Protein AF-A0A3E0WI40-F1 (afdb_monomer)

Solvent-accessible surface area (backbone atoms only — not comparable to full-atom values): 14375 Å² total; per-residue (Å²): 132,56,76,72,56,49,60,79,69,55,51,48,67,58,52,40,48,49,27,44,53,50,15,61,77,68,70,34,47,63,48,34,30,10,23,42,32,38,32,55,41,52,52,48,78,75,56,84,81,78,94,64,82,60,23,76,32,30,66,60,37,25,44,21,35,47,12,38,29,59,65,56,29,45,59,61,52,51,83,89,59,77,73,54,92,58,91,49,65,42,16,46,40,23,24,37,58,49,16,73,76,36,70,92,43,35,70,63,30,50,55,52,44,52,58,56,63,74,45,97,67,55,73,32,53,45,16,48,44,46,22,49,48,17,39,76,64,58,32,22,64,56,22,24,54,15,43,34,44,24,48,76,29,46,72,71,36,89,53,104,40,74,60,75,68,44,47,62,49,50,50,59,45,48,6,52,51,42,48,35,68,72,62,28,50,72,74,31,44,74,57,48,55,79,60,91,47,95,63,56,60,65,62,46,52,53,50,36,61,76,68,63,55,60,51,48,49,71,70,70,84,49,64,76,91,46,32,67,71,67,49,37,62,75,78,48,70,68,94,59,88,47,73,66,58,52,52,53,46,52,51,49,56,54,57,51,54,58,64,76,74,110

pLDDT: mean 83.93, std 16.34, range [36.62, 98.69]

Nearest PDB structures (foldseek):
  5i9d-assembly1_A  TM=2.619E-01  e=3.679E+00  unidentified
  5mu7-assembly1_A  TM=2.764E-01  e=9.032E+00  Thermochaetoides thermophila DSM 1495

Foldseek 3Di:
DAPVVCLVVDDLVVQLLVQVVVCVVVVHLLSNLLSLLLSLLSVLVNDDDPDDFLLQCLVSLLSCLLQLNVLSNCLSQPLPDDQGPDLDLSSLSSLLLSCLVPVVSLVVSLVSLVVSLVDDDDQLSNLSSQLSSCLSVLAQPSNQVSLQSNLVCVCVDPDDQVDDSSSLASSSSSSSLSSSVVRHDPVSNVVHDDHDDPSDDVVSVVVCVVVVSDGHHNSDQDDDSCNCSRVSSVVSPDDDDDPVNVVVVVVVVVVVVVVVVD

Organism: NCBI:txid351052

Radius of gyration: 18.35 Å; Cα contacts (8 Å, |Δi|>4): 334; chains: 1; bounding box: 47×45×47 Å

Structure (mmCIF, N/CA/C/O backbone):
data_AF-A0A3E0WI40-F1
#
_entry.id   AF-A0A3E0WI40-F1
#
loop_
_atom_site.group_PDB
_atom_site.id
_atom_site.type_symbol
_atom_site.label_atom_id
_atom_site.label_alt_id
_atom_site.label_comp_id
_atom_site.label_asym_id
_atom_site.label_entity_id
_atom_site.label_seq_id
_atom_site.pdbx_PDB_ins_code
_atom_site.Cartn_x
_atom_site.Cartn_y
_atom_site.Cartn_z
_atom_site.occupancy
_atom_site.B_iso_or_equiv
_atom_site.auth_seq_id
_atom_site.auth_comp_id
_atom_site.auth_asym_id
_atom_site.auth_atom_id
_atom_site.pdbx_PDB_model_num
ATOM 1 N N . MET A 1 1 ? 30.178 11.231 -17.839 1.00 49.59 1 MET A N 1
ATOM 2 C CA . MET A 1 1 ? 29.043 11.438 -16.919 1.00 49.59 1 MET A CA 1
ATOM 3 C C . MET A 1 1 ? 29.441 10.748 -15.632 1.00 49.59 1 MET A C 1
ATOM 5 O O . MET A 1 1 ? 29.696 9.557 -15.688 1.00 49.59 1 MET A O 1
ATOM 9 N N . GLN A 1 2 ? 29.662 11.479 -14.542 1.00 53.06 2 GLN A N 1
ATOM 10 C CA . GLN A 1 2 ? 30.012 10.849 -13.266 1.00 53.06 2 GLN A CA 1
ATOM 11 C C . GLN A 1 2 ? 28.763 10.164 -12.689 1.00 53.06 2 GLN A C 1
ATOM 13 O O . GLN A 1 2 ? 27.652 10.614 -12.961 1.00 53.06 2 GLN A O 1
ATOM 18 N N . ALA A 1 3 ? 28.908 9.116 -11.869 1.00 53.81 3 ALA A N 1
ATOM 19 C CA . ALA A 1 3 ? 27.766 8.409 -11.264 1.00 53.81 3 ALA A CA 1
ATOM 20 C C . ALA A 1 3 ? 26.789 9.354 -10.525 1.00 53.81 3 ALA A C 1
ATOM 22 O O . ALA A 1 3 ? 25.578 9.153 -10.553 1.00 53.81 3 ALA A O 1
ATOM 23 N N . ARG A 1 4 ? 27.294 10.454 -9.947 1.00 53.34 4 ARG A N 1
ATOM 24 C CA . ARG A 1 4 ? 26.470 11.516 -9.338 1.00 53.34 4 ARG A CA 1
ATOM 25 C C . ARG A 1 4 ? 25.572 12.260 -10.338 1.00 53.34 4 ARG A C 1
ATOM 27 O O . ARG A 1 4 ? 24.473 12.666 -9.978 1.00 53.34 4 ARG A O 1
ATOM 34 N N . ASP A 1 5 ? 26.015 12.417 -11.585 1.00 54.31 5 ASP A N 1
ATOM 35 C CA . ASP A 1 5 ? 25.278 13.133 -12.633 1.00 54.31 5 ASP A CA 1
ATOM 36 C C . ASP A 1 5 ? 24.090 12.288 -13.128 1.00 54.31 5 ASP A C 1
ATOM 38 O O . ASP A 1 5 ? 23.064 12.830 -13.532 1.00 54.31 5 ASP A O 1
ATOM 42 N N . PHE A 1 6 ? 24.186 10.954 -13.032 1.00 63.38 6 PHE A N 1
ATOM 43 C CA . PHE A 1 6 ? 23.080 10.045 -13.341 1.00 63.38 6 PHE A CA 1
ATOM 44 C C . PHE A 1 6 ? 21.875 10.298 -12.427 1.00 63.38 6 PHE A C 1
ATOM 46 O O . PHE A 1 6 ? 20.758 10.407 -12.922 1.00 63.38 6 PHE A O 1
ATOM 53 N N . PHE A 1 7 ? 22.080 10.489 -11.120 1.00 58.19 7 PHE A N 1
ATOM 54 C CA . PHE A 1 7 ? 20.985 10.754 -10.175 1.00 58.19 7 PHE A CA 1
ATOM 55 C C . PHE A 1 7 ? 20.283 12.091 -10.391 1.00 58.19 7 PHE A C 1
ATOM 57 O O . PHE A 1 7 ? 19.086 12.203 -10.136 1.00 58.19 7 PHE A O 1
ATOM 64 N N . VAL A 1 8 ? 21.001 13.095 -10.900 1.00 54.44 8 VAL A N 1
ATOM 65 C CA . VAL A 1 8 ? 20.411 14.395 -11.252 1.00 54.44 8 VAL A CA 1
ATOM 66 C C . VAL A 1 8 ? 19.406 14.250 -12.404 1.00 54.44 8 VAL A C 1
ATOM 68 O O . VAL A 1 8 ? 18.426 14.994 -12.474 1.00 54.44 8 VAL A O 1
ATOM 71 N N . HIS A 1 9 ? 19.608 13.268 -13.287 1.00 58.38 9 HIS A N 1
ATOM 72 C CA . HIS A 1 9 ? 18.763 13.034 -14.460 1.00 58.38 9 HIS A CA 1
ATOM 73 C C . HIS A 1 9 ? 17.803 11.843 -14.314 1.00 58.38 9 HIS A C 1
ATOM 75 O O . HIS A 1 9 ? 16.762 11.810 -14.975 1.00 58.38 9 HIS A O 1
ATOM 81 N N . PHE A 1 10 ? 18.101 10.888 -13.432 1.00 68.44 10 PHE A N 1
ATOM 82 C CA . PHE A 1 10 ? 17.256 9.733 -13.170 1.00 68.44 10 PHE A CA 1
ATOM 83 C C . PHE A 1 10 ? 16.074 10.122 -12.280 1.00 68.44 10 PHE A C 1
ATOM 85 O O . PHE A 1 10 ? 16.146 10.173 -11.053 1.00 68.44 10 PHE A O 1
ATOM 92 N N . GLN A 1 11 ? 14.930 10.376 -12.908 1.00 73.12 11 GLN A N 1
ATOM 93 C CA . GLN A 1 11 ? 13.691 10.617 -12.182 1.00 73.12 11 GLN A CA 1
ATOM 94 C C . GLN A 1 11 ? 13.012 9.283 -11.873 1.00 73.12 11 GLN A C 1
ATOM 96 O O . GLN A 1 11 ? 12.304 8.739 -12.721 1.00 73.12 11 GLN A O 1
ATOM 101 N N . ALA A 1 12 ? 13.148 8.788 -10.639 1.00 75.62 12 ALA A N 1
ATOM 102 C CA . ALA A 1 12 ? 12.510 7.541 -10.192 1.00 75.62 12 ALA A CA 1
ATOM 103 C C . ALA A 1 12 ? 10.996 7.502 -10.501 1.00 75.62 12 ALA A C 1
ATOM 105 O O . ALA A 1 12 ? 10.443 6.470 -10.873 1.00 75.62 12 ALA A O 1
ATOM 106 N N . ARG A 1 13 ? 10.313 8.655 -10.441 1.00 77.94 13 ARG A N 1
ATOM 107 C CA . ARG A 1 13 ? 8.900 8.767 -10.845 1.00 77.94 13 ARG A CA 1
ATOM 108 C C . ARG A 1 13 ? 8.682 8.500 -12.335 1.00 77.94 13 ARG A C 1
ATOM 110 O O . ARG A 1 13 ? 7.698 7.857 -12.681 1.00 77.94 13 ARG A O 1
ATOM 117 N N . GLY A 1 14 ? 9.575 8.978 -13.201 1.00 83.06 14 GLY A N 1
ATOM 118 C CA . GLY A 1 14 ? 9.542 8.696 -14.637 1.00 83.06 14 GLY A CA 1
ATOM 119 C C . GLY A 1 14 ? 9.715 7.206 -14.923 1.00 83.06 14 GLY A C 1
ATOM 120 O O . GLY A 1 14 ? 8.957 6.653 -15.714 1.00 83.06 14 GLY A O 1
ATOM 121 N N . PHE A 1 15 ? 10.623 6.543 -14.201 1.00 87.38 15 PHE A N 1
ATOM 122 C CA . PHE A 1 15 ? 10.805 5.092 -14.271 1.00 87.38 15 PHE A CA 1
ATOM 123 C C . PHE A 1 15 ? 9.528 4.328 -13.885 1.00 87.38 15 PHE A C 1
ATOM 125 O O . PHE A 1 15 ? 9.061 3.487 -14.648 1.00 87.38 15 PHE A O 1
ATOM 132 N N . LEU A 1 16 ? 8.911 4.673 -12.751 1.00 89.00 16 LEU A N 1
ATOM 133 C CA . LEU A 1 16 ? 7.671 4.038 -12.294 1.00 89.00 16 LEU A CA 1
ATOM 134 C C . LEU A 1 16 ? 6.526 4.204 -13.308 1.00 89.00 16 LEU A C 1
ATOM 136 O O . LEU A 1 16 ? 5.782 3.267 -13.584 1.00 89.00 16 LEU A O 1
ATOM 140 N N . CYS A 1 17 ? 6.405 5.397 -13.888 1.00 88.50 17 CYS A N 1
ATOM 141 C CA . CYS A 1 17 ? 5.419 5.690 -14.921 1.00 88.50 17 CYS A CA 1
ATOM 142 C C . CYS A 1 17 ? 5.658 4.883 -16.204 1.00 88.50 17 CYS A C 1
ATOM 144 O O . CYS A 1 17 ? 4.715 4.329 -16.768 1.00 88.50 17 CYS A O 1
ATOM 146 N N . PHE A 1 18 ? 6.913 4.812 -16.656 1.00 89.25 18 PHE A N 1
ATOM 147 C CA . PHE A 1 18 ? 7.312 4.007 -17.807 1.00 89.25 18 PHE A CA 1
ATOM 148 C C . PHE A 1 18 ? 6.989 2.530 -17.580 1.00 89.25 18 PHE A C 1
ATOM 150 O O . PHE A 1 18 ? 6.313 1.930 -18.411 1.00 89.25 18 PHE A O 1
ATOM 157 N N . GLY A 1 19 ? 7.409 1.965 -16.446 1.00 92.00 19 GLY A N 1
ATOM 158 C CA . GLY A 1 19 ? 7.183 0.557 -16.145 1.00 92.00 19 GLY A CA 1
ATOM 159 C C . GLY A 1 19 ? 5.700 0.206 -16.014 1.00 92.00 19 GLY A C 1
ATOM 160 O O . GLY A 1 19 ? 5.284 -0.838 -16.504 1.00 92.00 19 GLY A O 1
ATOM 161 N N . TYR A 1 20 ? 4.866 1.112 -15.484 1.00 91.19 20 TYR A N 1
ATOM 162 C CA . TYR A 1 20 ? 3.409 0.934 -15.488 1.00 91.19 20 TYR A CA 1
ATOM 163 C C . TYR A 1 20 ? 2.820 0.875 -16.901 1.00 91.19 20 TYR A C 1
ATOM 165 O O . TYR A 1 20 ? 2.094 -0.064 -17.221 1.00 91.19 20 TYR A O 1
ATOM 173 N N . ILE A 1 21 ? 3.146 1.839 -17.773 1.00 91.31 21 ILE A N 1
ATOM 174 C CA . ILE A 1 21 ? 2.690 1.801 -19.173 1.00 91.31 21 ILE A CA 1
ATOM 175 C C . ILE A 1 21 ? 3.187 0.528 -19.855 1.00 91.31 21 ILE A C 1
ATOM 177 O O . ILE A 1 21 ? 2.439 -0.117 -20.584 1.00 91.31 21 ILE A O 1
ATOM 181 N N . TYR A 1 22 ? 4.454 0.180 -19.639 1.00 94.19 22 TYR A N 1
ATOM 182 C CA . TYR A 1 22 ? 5.079 -0.969 -20.272 1.00 94.19 22 TYR A CA 1
ATOM 183 C C . TYR A 1 22 ? 4.399 -2.275 -19.852 1.00 94.19 22 TYR A C 1
ATOM 185 O O . TYR A 1 22 ? 4.074 -3.088 -20.716 1.00 94.19 22 TYR A O 1
ATOM 193 N N . ALA A 1 23 ? 4.086 -2.424 -18.563 1.00 95.88 23 ALA A N 1
ATOM 194 C CA . ALA A 1 23 ? 3.314 -3.543 -18.039 1.00 95.88 23 ALA A CA 1
ATOM 195 C C . ALA A 1 23 ? 1.931 -3.642 -18.698 1.00 95.88 23 ALA A C 1
ATOM 197 O O . ALA A 1 23 ? 1.538 -4.727 -19.114 1.00 95.88 23 ALA A O 1
ATOM 198 N N . LEU A 1 24 ? 1.229 -2.515 -18.876 1.00 93.75 24 LEU A N 1
ATOM 199 C CA . LEU A 1 24 ? -0.068 -2.487 -19.563 1.00 93.75 24 LEU A CA 1
ATOM 200 C C . LEU A 1 24 ? 0.045 -2.847 -21.052 1.00 93.75 24 LEU A C 1
ATOM 202 O O . LEU A 1 24 ? -0.758 -3.628 -21.551 1.00 93.75 24 LEU A O 1
ATOM 206 N N . ILE A 1 25 ? 1.046 -2.321 -21.768 1.00 95.69 25 ILE A N 1
ATOM 207 C CA . ILE A 1 25 ? 1.281 -2.633 -23.191 1.00 95.69 25 ILE A CA 1
ATOM 208 C C . ILE A 1 25 ? 1.592 -4.120 -23.381 1.00 95.69 25 ILE A C 1
ATOM 210 O O . ILE A 1 25 ? 1.143 -4.729 -24.350 1.00 95.69 25 ILE A O 1
ATOM 214 N N . LYS A 1 26 ? 2.388 -4.699 -22.479 1.00 97.62 26 LYS A N 1
ATOM 215 C CA . LYS A 1 26 ? 2.740 -6.124 -22.501 1.00 97.62 26 LYS A CA 1
ATOM 216 C C . LYS A 1 26 ? 1.665 -7.019 -21.895 1.00 97.62 26 LYS A C 1
ATOM 218 O O . LYS A 1 26 ? 1.744 -8.228 -22.078 1.00 97.62 26 LYS A O 1
ATOM 223 N N . ASN A 1 27 ? 0.679 -6.424 -21.228 1.00 96.94 27 ASN A N 1
ATOM 224 C CA . ASN A 1 27 ? -0.317 -7.106 -20.417 1.00 96.94 27 ASN A CA 1
ATOM 225 C C . ASN A 1 27 ? 0.317 -8.098 -19.424 1.00 96.94 27 ASN A C 1
ATOM 227 O O . ASN A 1 27 ? -0.114 -9.243 -19.310 1.00 96.94 27 ASN A O 1
ATOM 231 N N . ASP A 1 28 ? 1.377 -7.658 -18.744 1.00 98.06 28 ASP A N 1
ATOM 232 C CA . ASP A 1 28 ? 2.152 -8.485 -17.819 1.00 98.06 28 ASP A CA 1
ATOM 233 C C . ASP A 1 28 ? 2.229 -7.826 -16.429 1.00 98.06 28 ASP A C 1
ATOM 235 O O . ASP A 1 28 ? 3.015 -6.894 -16.212 1.00 98.06 28 ASP A O 1
ATOM 239 N N . PRO A 1 29 ? 1.422 -8.305 -15.465 1.00 97.62 29 PRO A N 1
ATOM 240 C CA . PRO A 1 29 ? 1.461 -7.877 -14.072 1.00 97.62 29 PRO A CA 1
ATOM 241 C C . PRO A 1 29 ? 2.824 -7.959 -13.386 1.00 97.62 29 PRO A C 1
ATOM 243 O O . PRO A 1 29 ? 3.113 -7.135 -12.512 1.00 97.62 29 PRO A O 1
ATOM 246 N N . LYS A 1 30 ? 3.670 -8.928 -13.765 1.00 97.75 30 LYS A N 1
ATOM 247 C CA . LYS A 1 30 ? 4.993 -9.093 -13.157 1.00 97.75 30 LYS A CA 1
ATOM 248 C C . LYS A 1 30 ? 5.855 -7.867 -13.429 1.00 97.75 30 LYS A C 1
ATOM 250 O O . LYS A 1 30 ? 6.514 -7.385 -12.514 1.00 97.75 30 LYS A O 1
ATOM 255 N N . ILE A 1 31 ? 5.783 -7.310 -14.640 1.00 97.94 31 ILE A N 1
ATOM 256 C CA . ILE A 1 31 ? 6.521 -6.096 -15.010 1.00 97.94 31 ILE A CA 1
ATOM 257 C C . ILE A 1 31 ? 6.162 -4.942 -14.074 1.00 97.94 31 ILE A C 1
ATOM 259 O O . ILE A 1 31 ? 7.051 -4.210 -13.639 1.00 97.94 31 ILE A O 1
ATOM 263 N N . LEU A 1 32 ? 4.882 -4.773 -13.723 1.00 96.75 32 LEU A N 1
ATOM 264 C CA . LEU A 1 32 ? 4.479 -3.731 -12.778 1.00 96.75 32 LEU A CA 1
ATOM 265 C C . LEU A 1 32 ? 5.030 -4.006 -11.376 1.00 96.75 32 LEU A C 1
ATOM 267 O O . LEU A 1 32 ? 5.541 -3.085 -10.741 1.00 96.75 32 LEU A O 1
ATOM 271 N N . LEU A 1 33 ? 4.978 -5.255 -10.907 1.00 97.62 33 LEU A N 1
ATOM 272 C CA . LEU A 1 33 ? 5.533 -5.616 -9.603 1.00 97.62 33 LEU A CA 1
ATOM 273 C C . LEU A 1 33 ? 7.046 -5.338 -9.538 1.00 97.62 33 LEU A C 1
ATOM 275 O O . LEU A 1 33 ? 7.507 -4.665 -8.616 1.00 97.62 33 LEU A O 1
ATOM 279 N N . ASP A 1 34 ? 7.797 -5.782 -10.546 1.00 97.25 34 ASP A N 1
ATOM 280 C CA . ASP A 1 34 ? 9.241 -5.552 -10.677 1.00 97.25 34 ASP A CA 1
ATOM 281 C C . ASP A 1 34 ? 9.567 -4.053 -10.811 1.00 97.25 34 ASP A C 1
ATOM 283 O O . ASP A 1 34 ? 10.553 -3.556 -10.260 1.00 97.25 34 ASP A O 1
ATOM 287 N N . THR A 1 35 ? 8.706 -3.289 -11.492 1.00 95.31 35 THR A N 1
ATOM 288 C CA . THR A 1 35 ? 8.823 -1.826 -11.580 1.00 95.31 35 THR A CA 1
ATOM 289 C C . THR A 1 35 ? 8.680 -1.182 -10.205 1.00 95.31 35 THR A C 1
ATOM 291 O O . THR A 1 35 ? 9.491 -0.331 -9.847 1.00 95.31 35 THR A O 1
ATOM 294 N N . ILE A 1 36 ? 7.654 -1.548 -9.431 1.00 94.88 36 ILE A N 1
ATOM 295 C CA . ILE A 1 36 ? 7.426 -0.974 -8.097 1.00 94.88 36 ILE A CA 1
ATOM 296 C C . ILE A 1 36 ? 8.590 -1.337 -7.171 1.00 94.88 36 ILE A C 1
ATOM 298 O O . ILE A 1 36 ? 9.109 -0.469 -6.471 1.00 94.88 36 ILE A O 1
ATOM 302 N N . TYR A 1 37 ? 9.044 -2.589 -7.224 1.00 93.69 37 TYR A N 1
ATOM 303 C CA . TYR A 1 37 ? 10.206 -3.057 -6.480 1.00 93.69 37 TYR A CA 1
ATOM 304 C C . TYR A 1 37 ? 11.458 -2.236 -6.816 1.00 93.69 37 TYR A C 1
ATOM 306 O O . TYR A 1 37 ? 12.066 -1.626 -5.941 1.00 93.69 37 TYR A O 1
ATOM 314 N N . SER A 1 38 ? 11.801 -2.124 -8.098 1.00 91.12 38 SER A N 1
ATOM 315 C CA . SER A 1 38 ? 12.957 -1.340 -8.547 1.00 91.12 38 SER A CA 1
ATOM 316 C C . SER A 1 38 ? 12.830 0.136 -8.155 1.00 91.12 38 SER A C 1
ATOM 318 O O . SER A 1 38 ? 13.787 0.749 -7.686 1.00 91.12 38 SER A O 1
ATOM 320 N N . TYR A 1 39 ? 11.625 0.705 -8.278 1.00 90.25 39 TYR A N 1
ATOM 321 C CA . TYR A 1 39 ? 11.338 2.072 -7.858 1.00 90.25 39 TYR A CA 1
ATOM 322 C C . TYR A 1 39 ? 11.634 2.295 -6.371 1.00 90.25 39 TYR A C 1
ATOM 324 O O . TYR A 1 39 ? 12.223 3.322 -6.040 1.00 90.25 39 TYR A O 1
ATOM 332 N N . ASN A 1 40 ? 11.273 1.360 -5.488 1.00 88.69 40 ASN A N 1
ATOM 333 C CA . ASN A 1 40 ? 11.540 1.483 -4.053 1.00 88.69 40 ASN A CA 1
ATOM 334 C C . ASN A 1 40 ? 13.044 1.620 -3.768 1.00 88.69 40 ASN A C 1
ATOM 336 O O . ASN A 1 40 ? 13.445 2.522 -3.032 1.00 88.69 40 ASN A O 1
ATOM 340 N N . ARG A 1 41 ? 13.880 0.818 -4.440 1.00 86.00 41 ARG A N 1
ATOM 341 C CA . ARG A 1 41 ? 15.348 0.886 -4.333 1.00 86.00 41 ARG A CA 1
ATOM 342 C C . ARG A 1 41 ? 15.870 2.236 -4.812 1.00 86.00 41 ARG A C 1
ATOM 344 O O . ARG A 1 41 ? 16.624 2.906 -4.117 1.00 86.00 41 ARG A O 1
ATOM 351 N N . TYR A 1 42 ? 15.420 2.702 -5.974 1.00 82.44 42 TYR A N 1
ATOM 352 C CA . TYR A 1 42 ? 15.913 3.973 -6.514 1.00 82.44 42 TYR A CA 1
ATOM 353 C C . TYR A 1 42 ? 15.434 5.185 -5.710 1.00 82.44 42 TYR A C 1
ATOM 355 O O . TYR A 1 42 ? 16.145 6.180 -5.588 1.00 82.44 42 TYR A O 1
ATOM 363 N N . ASN A 1 43 ? 14.222 5.115 -5.161 1.00 78.31 43 ASN A N 1
ATOM 364 C CA . ASN A 1 43 ? 13.660 6.176 -4.339 1.00 78.31 43 ASN A CA 1
ATOM 365 C C . ASN A 1 43 ? 14.386 6.301 -2.991 1.00 78.31 43 ASN A C 1
ATOM 367 O O . ASN A 1 43 ? 14.435 7.397 -2.442 1.00 78.31 43 ASN A O 1
ATOM 371 N N . GLN A 1 44 ? 14.974 5.218 -2.479 1.00 72.81 44 GLN A N 1
ATOM 372 C CA . GLN A 1 44 ? 15.827 5.245 -1.291 1.00 72.81 44 GLN A CA 1
ATOM 373 C C . GLN A 1 44 ? 17.145 5.985 -1.557 1.00 72.81 44 GLN A C 1
ATOM 375 O O . GLN A 1 44 ? 17.493 6.871 -0.785 1.00 72.81 44 GLN A O 1
ATOM 380 N N . VAL A 1 45 ? 17.841 5.704 -2.665 1.00 63.50 45 VAL A N 1
ATOM 381 C CA . VAL A 1 45 ? 19.155 6.324 -2.952 1.00 63.50 45 VAL A CA 1
ATOM 382 C C . VAL A 1 45 ? 19.087 7.859 -3.026 1.00 63.50 45 VAL A C 1
ATOM 384 O O . VAL A 1 45 ? 20.047 8.550 -2.690 1.00 63.50 45 VAL A O 1
ATOM 387 N N . VAL A 1 46 ? 17.935 8.408 -3.423 1.00 59.81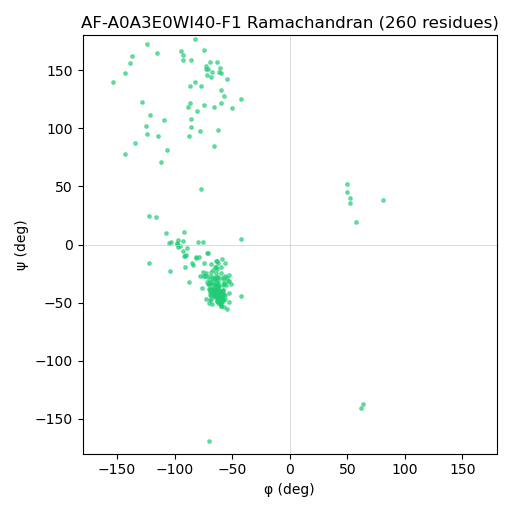 46 VAL A N 1
ATOM 388 C CA . VAL A 1 46 ? 17.710 9.859 -3.544 1.00 59.81 46 VAL A CA 1
ATOM 389 C C . VAL A 1 46 ? 17.311 10.516 -2.208 1.00 59.81 46 VAL A C 1
ATOM 391 O O . VAL A 1 46 ? 17.416 11.735 -2.080 1.00 59.81 46 VAL A O 1
ATOM 394 N N . TYR A 1 47 ? 16.871 9.751 -1.203 1.00 59.00 47 TYR A N 1
ATOM 395 C CA . TYR A 1 47 ? 16.363 10.286 0.065 1.00 59.00 47 TYR A CA 1
ATOM 396 C C . TYR A 1 47 ? 17.329 10.031 1.230 1.00 59.00 47 TYR A C 1
ATOM 398 O O . TYR A 1 47 ? 17.424 8.926 1.753 1.00 59.00 47 TYR A O 1
ATOM 406 N N . TRP A 1 48 ? 17.991 11.102 1.671 1.00 48.59 48 TRP A N 1
ATOM 407 C CA . TRP A 1 48 ? 18.785 11.181 2.902 1.00 48.59 48 TRP A CA 1
ATOM 408 C C . TRP A 1 48 ? 18.073 12.119 3.888 1.00 48.59 48 TRP A C 1
ATOM 410 O O . TRP A 1 48 ? 18.506 13.254 4.082 1.00 48.59 48 TRP A O 1
ATOM 420 N N . ASP A 1 49 ? 16.939 11.704 4.460 1.00 46.09 49 ASP A N 1
ATOM 421 C CA . ASP A 1 49 ? 16.240 12.544 5.443 1.00 46.09 49 ASP A CA 1
ATOM 422 C C . ASP A 1 49 ? 16.782 12.306 6.859 1.00 46.09 49 ASP A C 1
ATOM 424 O O . ASP A 1 49 ? 16.779 11.200 7.399 1.00 46.09 49 ASP A O 1
ATOM 428 N N . THR A 1 50 ? 17.269 13.392 7.456 1.00 36.62 50 THR A N 1
ATOM 429 C CA . THR A 1 50 ? 17.878 13.463 8.781 1.00 36.62 50 THR A CA 1
ATOM 430 C C . THR A 1 50 ? 16.802 13.648 9.856 1.00 36.62 50 THR A C 1
ATOM 432 O O . THR A 1 50 ? 16.240 14.733 9.973 1.00 36.62 50 THR A O 1
ATOM 435 N N . GLY A 1 51 ? 16.518 12.620 10.662 1.00 46.38 51 GLY A N 1
ATOM 436 C CA . GLY A 1 51 ? 15.944 12.756 12.015 1.00 46.38 51 GLY A CA 1
ATOM 437 C C . GLY A 1 51 ? 14.596 13.485 12.188 1.00 46.38 51 GLY A C 1
ATOM 438 O O . GLY A 1 51 ? 14.315 13.929 13.299 1.00 46.38 51 GLY A O 1
ATOM 439 N N . TYR A 1 52 ? 13.778 13.644 11.141 1.00 51.59 52 TYR A N 1
ATOM 440 C CA . TYR A 1 52 ? 12.502 14.379 11.199 1.00 51.59 52 TYR A CA 1
ATOM 441 C C . TYR A 1 52 ? 11.286 13.464 11.458 1.00 51.59 52 TYR A C 1
ATOM 443 O O . TYR A 1 52 ? 11.382 12.241 11.345 1.00 51.59 52 TYR A O 1
ATOM 451 N N . ASP A 1 53 ? 10.133 14.060 11.799 1.00 60.88 53 ASP A N 1
ATOM 452 C CA . ASP A 1 53 ? 8.834 13.375 11.931 1.00 60.88 53 ASP A CA 1
ATOM 453 C C . ASP A 1 53 ? 8.550 12.526 10.680 1.00 60.88 53 ASP A C 1
ATOM 455 O O . ASP A 1 53 ? 8.427 13.038 9.562 1.00 60.88 53 ASP A O 1
ATOM 459 N N . HIS A 1 54 ? 8.445 11.210 10.879 1.00 68.62 54 HIS A N 1
ATOM 460 C CA . HIS A 1 54 ? 8.224 10.240 9.810 1.00 68.62 54 HIS A CA 1
ATOM 461 C C . HIS A 1 54 ? 6.774 10.240 9.293 1.00 68.62 54 HIS A C 1
ATOM 463 O O . HIS A 1 54 ? 6.452 9.511 8.352 1.00 68.62 54 HIS A O 1
ATOM 469 N N . GLY A 1 55 ? 5.908 11.113 9.819 1.00 68.56 55 GLY A N 1
ATOM 470 C CA . GLY A 1 55 ? 4.527 11.305 9.374 1.00 68.56 55 GLY A CA 1
ATOM 471 C C . GLY A 1 55 ? 4.373 11.642 7.884 1.00 68.56 55 GLY A C 1
ATOM 472 O O . GLY A 1 55 ? 3.287 11.515 7.317 1.00 68.56 55 GLY A O 1
ATOM 473 N N . GLY A 1 56 ? 5.447 12.040 7.196 1.00 77.06 56 GLY A N 1
ATOM 474 C CA . GLY A 1 56 ? 5.468 12.231 5.742 1.00 77.06 56 GLY A CA 1
ATOM 475 C C . GLY A 1 56 ? 5.594 10.943 4.910 1.00 77.06 56 GLY A C 1
ATOM 476 O O . GLY A 1 56 ? 5.433 10.997 3.684 1.00 77.06 56 GLY A O 1
ATOM 477 N N . PHE A 1 57 ? 5.885 9.791 5.525 1.00 83.50 57 PHE A N 1
ATOM 478 C CA . PHE A 1 57 ? 6.262 8.569 4.806 1.00 83.50 57 PHE A CA 1
ATOM 479 C C . PHE A 1 57 ? 5.103 7.648 4.420 1.00 83.50 57 PHE A C 1
ATOM 481 O O . PHE A 1 57 ? 5.333 6.771 3.587 1.00 83.50 57 PHE A O 1
ATOM 488 N N . ALA A 1 58 ? 3.866 7.877 4.888 1.00 88.19 58 ALA A N 1
ATOM 489 C CA . ALA A 1 58 ? 2.688 7.071 4.520 1.00 88.19 58 ALA A CA 1
ATOM 490 C C . ALA A 1 58 ? 2.621 6.718 3.026 1.00 88.19 58 ALA A C 1
ATOM 492 O O . ALA A 1 58 ? 2.390 5.572 2.653 1.00 88.19 58 ALA A O 1
ATOM 493 N N . TRP A 1 59 ? 2.881 7.690 2.149 1.00 88.19 59 TRP A N 1
ATOM 494 C CA . TRP A 1 59 ? 2.855 7.481 0.701 1.00 88.19 59 TRP A CA 1
ATOM 495 C C . TRP A 1 59 ? 3.948 6.542 0.211 1.00 88.19 59 TRP A C 1
ATOM 497 O O . TRP A 1 59 ? 3.676 5.682 -0.620 1.00 88.19 59 TRP A O 1
ATOM 507 N N . LYS A 1 60 ? 5.172 6.689 0.727 1.00 88.56 60 LYS A N 1
ATOM 508 C CA . LYS A 1 60 ? 6.285 5.799 0.383 1.00 88.56 60 LYS A CA 1
ATOM 509 C C . LYS A 1 60 ? 5.989 4.386 0.876 1.00 88.56 60 LYS A C 1
ATOM 511 O O . LYS A 1 60 ? 6.117 3.438 0.113 1.00 88.56 60 LYS A O 1
ATOM 516 N N . VAL A 1 61 ? 5.493 4.271 2.102 1.00 92.19 61 VAL A N 1
ATOM 517 C CA . VAL A 1 61 ? 5.133 2.996 2.720 1.00 92.19 61 VAL A CA 1
ATOM 518 C C . VAL A 1 61 ? 4.014 2.289 1.954 1.00 92.19 61 VAL A C 1
ATOM 520 O O . VAL A 1 61 ? 4.140 1.102 1.679 1.00 92.19 61 VAL A O 1
ATOM 523 N N . LEU A 1 62 ? 2.962 2.994 1.519 1.00 94.12 62 LEU A N 1
ATOM 524 C CA . LEU A 1 62 ? 1.908 2.399 0.686 1.00 94.12 62 LEU A CA 1
ATOM 525 C C . LEU A 1 62 ? 2.433 1.894 -0.666 1.00 94.12 62 LEU A C 1
ATOM 527 O O . LEU A 1 62 ? 1.949 0.880 -1.159 1.00 94.12 62 LEU A O 1
ATOM 531 N N . ILE A 1 63 ? 3.433 2.549 -1.262 1.00 93.12 63 ILE A N 1
ATOM 532 C CA . ILE A 1 63 ? 4.093 2.027 -2.473 1.00 93.12 63 ILE A CA 1
ATOM 533 C C . ILE A 1 63 ? 4.920 0.780 -2.136 1.00 93.12 63 ILE A C 1
ATOM 535 O O . ILE A 1 63 ? 4.884 -0.192 -2.885 1.00 93.12 63 ILE A O 1
ATOM 539 N N . GLY A 1 64 ? 5.590 0.774 -0.980 1.00 94.19 64 GLY A N 1
ATOM 540 C CA . GLY A 1 64 ? 6.235 -0.412 -0.413 1.00 94.19 64 GLY A CA 1
ATOM 541 C C . GLY A 1 64 ? 5.276 -1.596 -0.320 1.00 94.19 64 GLY A C 1
ATOM 542 O O . GLY A 1 64 ? 5.569 -2.669 -0.840 1.00 94.19 64 GLY A O 1
ATOM 543 N N . TYR A 1 65 ? 4.084 -1.377 0.243 1.00 97.00 65 TYR A N 1
ATOM 544 C CA . TYR A 1 65 ? 3.031 -2.392 0.304 1.00 97.00 65 TYR A CA 1
ATOM 545 C C . TYR A 1 65 ? 2.560 -2.829 -1.085 1.00 97.00 65 TYR A C 1
ATOM 547 O O . TYR A 1 65 ? 2.400 -4.022 -1.307 1.00 97.00 65 TYR A O 1
ATOM 555 N N . ALA A 1 66 ? 2.402 -1.908 -2.042 1.00 96.06 66 ALA A N 1
ATOM 556 C CA . ALA A 1 66 ? 2.035 -2.259 -3.418 1.00 96.06 66 ALA A CA 1
ATOM 557 C C . ALA A 1 66 ? 3.097 -3.133 -4.119 1.00 96.06 66 ALA A C 1
ATOM 559 O O . ALA A 1 66 ? 2.762 -3.897 -5.020 1.00 96.06 66 ALA A O 1
ATOM 560 N N . GLY A 1 67 ? 4.365 -3.008 -3.714 1.00 95.75 67 GLY A N 1
ATOM 561 C CA . GLY A 1 67 ? 5.486 -3.833 -4.173 1.00 95.75 67 GLY A CA 1
ATOM 562 C C . GLY A 1 67 ? 5.773 -5.058 -3.303 1.00 95.75 67 GLY A C 1
ATOM 563 O O . GLY A 1 67 ? 6.754 -5.753 -3.559 1.00 95.75 67 GLY A O 1
ATOM 564 N N . ASN A 1 68 ? 4.957 -5.303 -2.272 1.00 96.38 68 ASN A N 1
ATOM 565 C CA . ASN A 1 68 ? 5.138 -6.341 -1.254 1.00 96.38 68 ASN A CA 1
ATOM 566 C C . ASN A 1 68 ? 6.512 -6.336 -0.566 1.00 96.38 68 ASN A C 1
ATOM 568 O O . ASN A 1 68 ? 7.083 -7.381 -0.250 1.00 96.38 68 ASN A O 1
ATOM 572 N N . ASP A 1 69 ? 7.057 -5.149 -0.359 1.00 93.56 69 ASP A N 1
ATOM 573 C CA . ASP A 1 69 ? 8.467 -4.950 -0.077 1.00 93.56 69 ASP A CA 1
ATOM 574 C C . ASP A 1 69 ? 8.711 -4.585 1.388 1.00 93.56 69 ASP A C 1
ATOM 576 O O . ASP A 1 69 ? 8.835 -3.416 1.759 1.00 93.56 69 ASP A O 1
ATOM 580 N N . ASP A 1 70 ? 8.740 -5.613 2.233 1.00 90.12 70 ASP A N 1
ATOM 581 C CA . ASP A 1 70 ? 8.834 -5.452 3.688 1.00 90.12 70 ASP A CA 1
ATOM 582 C C . ASP A 1 70 ? 10.123 -4.760 4.116 1.00 90.12 70 ASP A C 1
ATOM 584 O O . ASP A 1 70 ? 10.075 -3.905 4.994 1.00 90.12 70 ASP A O 1
ATOM 588 N N . THR A 1 71 ? 11.242 -5.051 3.448 1.00 88.12 71 THR A N 1
ATOM 589 C CA . THR A 1 71 ? 12.532 -4.408 3.722 1.00 88.12 71 THR A CA 1
ATOM 590 C C . THR A 1 71 ? 12.432 -2.893 3.567 1.00 88.12 71 THR A C 1
ATOM 592 O O . THR A 1 71 ? 12.834 -2.143 4.453 1.00 88.12 71 THR A O 1
ATOM 595 N N . TYR A 1 72 ? 11.821 -2.419 2.481 1.00 88.44 72 TYR A N 1
ATOM 596 C CA . TYR A 1 72 ? 11.624 -0.988 2.263 1.00 88.4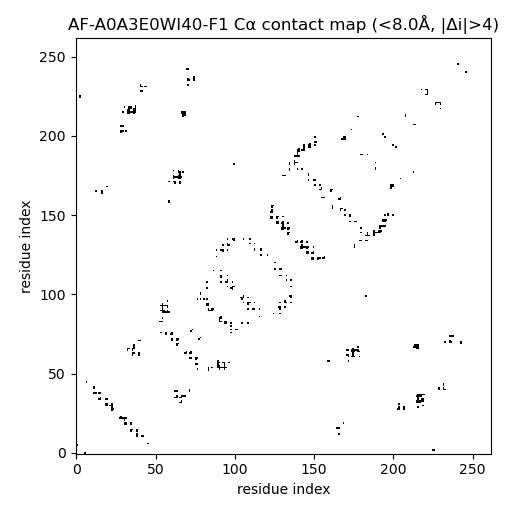4 72 TYR A CA 1
ATOM 597 C C . TYR A 1 72 ? 10.575 -0.377 3.201 1.00 88.44 72 TYR A C 1
ATOM 599 O O . TYR A 1 72 ? 10.716 0.771 3.617 1.00 88.44 72 TYR A O 1
ATOM 607 N N . ILE A 1 73 ? 9.524 -1.121 3.564 1.00 90.94 73 ILE A N 1
ATOM 608 C CA . ILE A 1 73 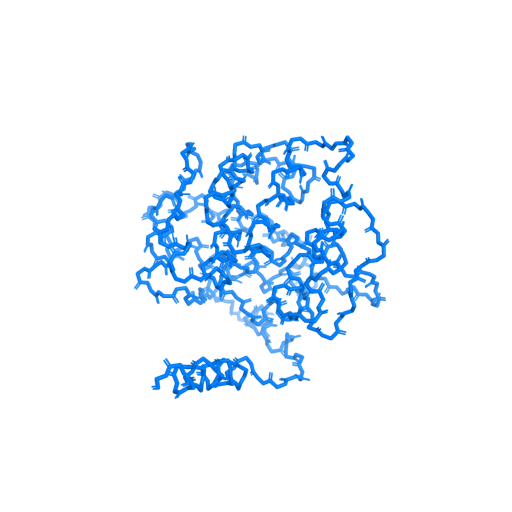? 8.523 -0.674 4.549 1.00 90.94 73 ILE A CA 1
ATOM 609 C C . ILE A 1 73 ? 9.153 -0.507 5.938 1.00 90.94 73 ILE A C 1
ATOM 611 O O . ILE A 1 73 ? 8.831 0.452 6.646 1.00 90.94 73 ILE A O 1
ATOM 615 N N . ASP A 1 74 ? 10.018 -1.436 6.342 1.00 87.00 74 ASP A N 1
ATOM 616 C CA . ASP A 1 74 ? 10.755 -1.379 7.603 1.00 87.00 74 ASP A CA 1
ATOM 617 C C . ASP A 1 74 ? 11.786 -0.238 7.576 1.00 87.00 74 ASP A C 1
ATOM 619 O O . ASP A 1 74 ? 11.879 0.502 8.554 1.00 87.00 74 ASP A O 1
ATOM 623 N N . PHE A 1 75 ? 12.462 -0.017 6.442 1.00 84.25 75 PHE A N 1
ATOM 624 C CA . PHE A 1 75 ? 13.369 1.117 6.238 1.00 84.25 75 PHE A CA 1
ATOM 625 C C . PHE A 1 75 ? 12.650 2.476 6.314 1.00 84.25 75 PHE A C 1
ATOM 627 O O . PHE A 1 75 ? 13.100 3.380 7.012 1.00 84.25 75 PHE A O 1
ATOM 634 N N . MET A 1 76 ? 11.522 2.633 5.613 1.00 85.25 76 MET A N 1
ATOM 635 C CA . MET A 1 76 ? 10.790 3.907 5.529 1.00 85.25 76 MET A CA 1
ATOM 636 C C . MET A 1 76 ? 9.993 4.240 6.792 1.00 85.25 76 MET A C 1
ATOM 638 O O . MET A 1 76 ? 9.701 5.409 7.045 1.00 85.25 76 MET A O 1
ATOM 642 N N . LEU A 1 77 ? 9.577 3.226 7.550 1.00 86.94 77 LEU A N 1
ATOM 643 C CA . LEU A 1 77 ? 8.783 3.399 8.761 1.00 86.94 77 LEU A CA 1
ATOM 644 C C . LEU A 1 77 ? 9.212 2.371 9.819 1.00 86.94 77 LEU A C 1
ATOM 646 O O . LEU A 1 77 ? 8.525 1.363 10.002 1.00 86.94 77 LEU A O 1
ATOM 650 N N . PRO A 1 78 ? 10.339 2.581 10.516 1.00 84.88 78 PRO A N 1
ATOM 651 C CA . PRO A 1 78 ? 10.760 1.700 11.599 1.00 84.88 78 PRO A CA 1
ATOM 652 C C . PRO A 1 78 ? 9.673 1.529 12.667 1.00 84.88 78 PRO A C 1
ATOM 654 O O . PRO A 1 78 ? 8.964 2.472 13.015 1.00 84.88 78 PRO A O 1
ATOM 657 N N . ARG A 1 79 ? 9.540 0.315 13.212 1.00 84.31 79 ARG A N 1
ATOM 658 C CA . ARG A 1 79 ? 8.497 -0.007 14.206 1.00 84.31 79 ARG A CA 1
ATOM 659 C C . ARG A 1 79 ? 8.714 0.684 15.549 1.00 84.31 79 ARG A C 1
ATOM 661 O O . ARG A 1 79 ? 7.756 0.900 16.272 1.00 84.31 79 ARG A O 1
ATOM 668 N N . SER A 1 80 ? 9.951 1.060 15.860 1.00 82.81 80 SER A N 1
ATOM 669 C CA . SER A 1 80 ? 10.313 1.773 17.089 1.00 82.81 80 SER A CA 1
ATOM 670 C C . SER A 1 80 ? 9.833 3.226 17.130 1.00 82.81 80 SER A C 1
ATOM 672 O O . SER A 1 80 ? 9.992 3.889 18.155 1.00 82.81 80 SER A O 1
ATOM 674 N N . LEU A 1 81 ? 9.280 3.745 16.030 1.00 84.31 81 LEU A N 1
ATOM 675 C CA . LEU A 1 81 ? 8.786 5.111 15.980 1.00 84.31 81 LEU A CA 1
ATOM 676 C C . LEU A 1 81 ? 7.544 5.294 16.868 1.00 84.31 81 LEU A C 1
ATOM 678 O O . LEU A 1 81 ? 6.703 4.397 16.954 1.00 84.31 81 LEU A O 1
ATOM 682 N N . PRO A 1 82 ? 7.389 6.464 17.510 1.00 86.88 82 PRO A N 1
ATOM 683 C CA . PRO A 1 82 ? 6.119 6.856 18.101 1.00 86.88 82 PRO A CA 1
ATOM 684 C C . PRO A 1 82 ? 5.118 7.270 17.009 1.00 86.88 82 PRO A C 1
ATOM 686 O O . PRO A 1 82 ? 5.490 7.512 15.860 1.00 86.88 82 PRO A O 1
ATOM 689 N N . LEU A 1 83 ? 3.844 7.409 17.390 1.00 88.12 83 LEU A N 1
ATOM 690 C CA . LEU A 1 83 ? 2.857 8.110 16.560 1.00 88.12 83 LEU A CA 1
ATOM 691 C C . LEU A 1 83 ? 3.292 9.567 16.324 1.00 88.12 83 LEU A C 1
ATOM 693 O O . LEU A 1 83 ? 3.897 10.185 17.203 1.00 88.12 83 LEU A O 1
ATOM 697 N N . SER A 1 84 ? 2.954 10.111 15.160 1.00 86.31 84 SER A N 1
ATOM 698 C CA . SER A 1 84 ? 3.228 11.492 14.769 1.00 86.31 84 SER A CA 1
ATOM 699 C C . SER A 1 84 ? 2.417 12.501 15.594 1.00 86.31 84 SER A C 1
ATOM 701 O O . SER A 1 84 ? 1.262 12.273 15.951 1.00 86.31 84 SER A O 1
ATOM 703 N N . ASP A 1 85 ? 2.982 13.691 15.816 1.00 78.44 85 ASP A N 1
ATOM 704 C CA . ASP A 1 85 ? 2.292 14.790 16.519 1.00 78.44 85 ASP A CA 1
ATOM 705 C C . ASP A 1 85 ? 1.394 15.639 15.595 1.00 78.44 85 ASP A C 1
ATOM 707 O O . ASP A 1 85 ? 0.550 16.425 16.044 1.00 78.44 85 ASP A O 1
ATOM 711 N N . GLY A 1 86 ? 1.576 15.527 14.276 1.00 78.81 86 GLY A N 1
ATOM 712 C CA . GLY A 1 86 ? 0.854 16.354 13.307 1.00 78.81 86 GLY A CA 1
ATOM 713 C C . GLY A 1 86 ? -0.522 15.812 12.901 1.00 78.81 86 GLY A C 1
ATOM 714 O O . GLY A 1 86 ? -0.832 14.634 13.008 1.00 78.81 86 GLY A O 1
ATOM 715 N N . ARG A 1 87 ? -1.377 16.711 12.392 1.00 84.06 87 ARG A N 1
ATOM 716 C CA . ARG A 1 87 ? -2.805 16.434 12.103 1.00 84.06 87 ARG A CA 1
ATOM 717 C C . ARG A 1 87 ? -3.183 16.537 10.624 1.00 84.06 87 ARG A C 1
ATOM 719 O O . ARG 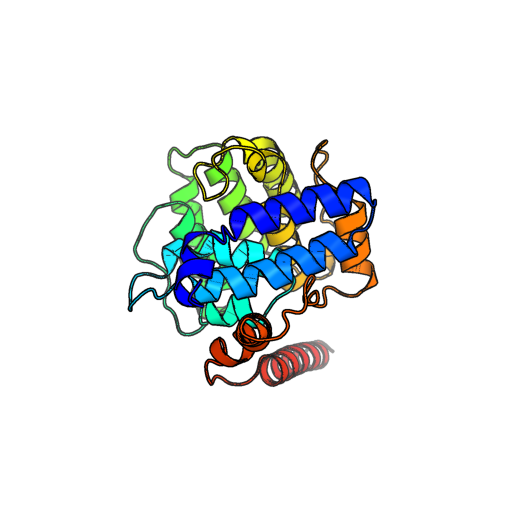A 1 87 ? -4.337 16.827 10.276 1.00 84.06 87 ARG A O 1
ATOM 726 N N . VAL A 1 88 ? -2.195 16.363 9.752 1.00 89.31 88 VAL A N 1
ATOM 727 C CA . VAL A 1 88 ? -2.369 16.301 8.296 1.00 89.31 88 VAL A CA 1
ATOM 728 C C . VAL A 1 88 ? -2.552 14.854 7.845 1.00 89.31 88 VAL A C 1
ATOM 730 O O . VAL A 1 88 ? -2.164 13.926 8.546 1.00 89.31 88 VAL A O 1
ATOM 733 N N . VAL A 1 89 ? -3.141 14.655 6.664 1.00 91.06 89 VAL A N 1
ATOM 734 C CA . VAL A 1 89 ? -3.541 13.325 6.167 1.00 91.06 89 VAL A CA 1
ATOM 735 C C . VAL A 1 89 ? -2.409 12.294 6.189 1.00 91.06 89 VAL A C 1
ATOM 737 O O . VAL A 1 89 ? -2.645 11.156 6.578 1.00 91.06 89 VAL A O 1
ATOM 740 N N . CYS A 1 90 ? -1.185 12.673 5.810 1.00 90.06 90 CYS A N 1
ATOM 741 C CA . CYS A 1 90 ? -0.067 11.736 5.770 1.00 90.06 90 CYS A CA 1
ATOM 742 C C . CYS A 1 90 ? 0.363 11.291 7.170 1.00 90.06 90 CYS A C 1
ATOM 744 O O . CYS A 1 90 ? 0.715 10.128 7.323 1.00 90.06 90 CYS A O 1
ATOM 746 N N . HIS A 1 91 ? 0.255 12.152 8.187 1.00 91.56 91 HIS A N 1
ATOM 747 C CA . HIS A 1 91 ? 0.604 11.792 9.565 1.00 91.56 91 HIS A CA 1
ATOM 748 C C . HIS A 1 91 ? -0.413 10.787 10.097 1.00 91.56 91 HIS A C 1
ATOM 750 O O . HIS A 1 91 ? -0.040 9.708 10.524 1.00 91.56 91 HIS A O 1
ATOM 756 N N . ILE A 1 92 ? -1.706 11.065 9.909 1.00 94.94 92 ILE A N 1
ATOM 757 C CA . ILE A 1 92 ? -2.776 10.149 10.326 1.00 94.94 92 ILE A CA 1
ATOM 758 C C . ILE A 1 92 ? -2.699 8.807 9.589 1.00 94.94 92 ILE A C 1
ATOM 760 O O . ILE A 1 92 ? -2.895 7.754 10.189 1.00 94.94 92 ILE A O 1
ATOM 764 N N . ALA A 1 93 ? -2.394 8.819 8.290 1.00 95.12 93 ALA A N 1
ATOM 765 C CA . ALA A 1 93 ? -2.181 7.589 7.534 1.00 95.12 93 ALA A CA 1
ATOM 766 C C . ALA A 1 93 ? -0.940 6.822 8.026 1.00 95.12 93 ALA A C 1
ATOM 768 O O . ALA A 1 93 ? -0.986 5.597 8.120 1.00 95.12 93 ALA A O 1
ATOM 769 N N . THR A 1 94 ? 0.141 7.530 8.369 1.00 93.94 94 THR A N 1
ATOM 770 C CA . THR A 1 94 ? 1.359 6.940 8.944 1.00 93.94 94 THR A CA 1
ATOM 771 C C . THR A 1 94 ? 1.051 6.292 10.289 1.00 93.94 94 THR A C 1
ATOM 773 O O . THR A 1 94 ? 1.368 5.120 10.465 1.00 93.94 94 THR A O 1
ATOM 776 N N . ASP A 1 95 ? 0.351 6.998 11.177 1.00 94.94 95 ASP A N 1
ATOM 777 C CA . ASP A 1 95 ? -0.088 6.499 12.482 1.00 94.94 95 ASP A CA 1
ATOM 778 C C . ASP A 1 95 ? -0.928 5.235 12.351 1.00 94.94 95 ASP A C 1
ATOM 780 O O . ASP A 1 95 ? -0.712 4.269 13.080 1.00 94.94 95 ASP A O 1
ATOM 784 N N . CYS A 1 96 ? -1.857 5.209 11.388 1.00 96.69 96 CYS A N 1
ATOM 785 C CA . CYS A 1 96 ? -2.666 4.022 11.151 1.00 96.69 96 CYS A CA 1
ATOM 786 C C . CYS A 1 96 ? -1.800 2.824 10.746 1.00 96.69 96 CYS A C 1
ATOM 788 O O . CYS A 1 96 ? -1.959 1.735 11.289 1.00 96.69 96 CYS A O 1
ATOM 790 N N . ILE A 1 97 ? -0.865 3.017 9.810 1.00 96.12 97 ILE A N 1
ATOM 791 C CA . ILE A 1 97 ? 0.025 1.947 9.338 1.00 96.12 97 ILE A CA 1
ATOM 792 C C . ILE A 1 97 ? 0.980 1.487 10.447 1.00 96.12 97 ILE A C 1
ATOM 794 O O . ILE A 1 97 ? 1.242 0.292 10.578 1.00 96.12 97 ILE A O 1
ATOM 798 N N . LEU A 1 98 ? 1.493 2.418 11.250 1.00 93.56 98 LEU A N 1
ATOM 799 C CA . LEU A 1 98 ? 2.379 2.120 12.366 1.00 93.56 98 LEU A CA 1
ATOM 800 C C . LEU A 1 98 ? 1.645 1.317 13.444 1.00 93.56 98 LEU A C 1
ATOM 802 O O . LEU A 1 98 ? 2.157 0.304 13.902 1.00 93.56 98 LEU A O 1
ATOM 806 N N . ALA A 1 99 ? 0.411 1.695 13.776 1.00 95.44 99 ALA A N 1
ATOM 807 C CA . ALA A 1 99 ? -0.421 0.972 14.731 1.00 95.44 99 ALA A CA 1
ATOM 808 C C . ALA A 1 99 ? -0.854 -0.427 14.258 1.00 95.44 99 ALA A C 1
ATOM 810 O O . ALA A 1 99 ? -1.036 -1.320 15.080 1.00 95.44 99 ALA A O 1
ATOM 811 N N . LEU A 1 100 ? -0.974 -0.660 12.945 1.00 95.12 100 LEU A N 1
ATOM 812 C CA . LEU A 1 100 ? -1.166 -2.017 12.410 1.00 95.12 100 LEU A CA 1
ATOM 813 C C . LEU A 1 100 ? 0.052 -2.917 12.665 1.00 95.12 100 LEU A C 1
ATOM 815 O O . LEU A 1 100 ? -0.089 -4.130 12.793 1.00 95.12 100 LEU A O 1
ATOM 819 N N . ARG A 1 101 ? 1.246 -2.321 12.750 1.00 91.50 101 ARG A N 1
ATOM 820 C CA . ARG A 1 101 ? 2.518 -3.016 13.005 1.00 91.50 101 ARG A CA 1
ATOM 821 C C . ARG A 1 101 ? 2.870 -3.105 14.491 1.00 91.50 101 ARG A C 1
ATOM 823 O O . ARG A 1 101 ? 3.672 -3.960 14.848 1.00 91.50 101 ARG A O 1
ATOM 830 N N . ASN A 1 102 ? 2.252 -2.254 15.310 1.00 91.88 102 ASN A N 1
ATOM 831 C CA . ASN A 1 102 ? 2.492 -2.066 16.738 1.00 91.88 102 ASN A CA 1
ATOM 832 C C . ASN A 1 102 ? 1.141 -1.996 17.480 1.00 91.88 102 ASN A C 1
ATOM 834 O O . ASN A 1 102 ? 0.578 -0.903 17.639 1.00 91.88 102 ASN A O 1
ATOM 838 N N . PRO A 1 103 ? 0.571 -3.147 17.888 1.00 88.44 103 PRO A N 1
ATOM 839 C CA . PRO A 1 103 ? -0.776 -3.221 18.456 1.00 88.44 103 PRO A CA 1
ATOM 840 C C . PRO A 1 103 ? -1.010 -2.328 19.683 1.00 88.44 103 PRO A C 1
ATOM 842 O O . PRO A 1 103 ? -2.131 -1.880 19.910 1.00 88.44 103 PRO A O 1
ATOM 845 N N . GLU A 1 104 ? 0.031 -2.019 20.452 1.00 92.69 104 GLU A N 1
ATOM 846 C CA . GLU A 1 104 ? -0.011 -1.125 21.611 1.00 92.69 104 GLU A CA 1
ATOM 847 C C . GLU A 1 104 ? -0.344 0.334 21.255 1.00 92.69 104 GLU A C 1
ATOM 849 O O . GLU A 1 104 ? -0.780 1.104 22.111 1.00 92.69 104 GLU A O 1
ATOM 854 N N . LEU A 1 105 ? -0.170 0.727 19.989 1.00 94.25 105 LEU A N 1
ATOM 855 C CA . LEU A 1 105 ? -0.496 2.066 19.495 1.00 94.25 105 LEU A CA 1
ATOM 856 C C . LEU A 1 105 ? -1.920 2.164 18.921 1.00 94.25 105 LEU A C 1
ATOM 858 O O . LEU A 1 105 ? -2.364 3.265 18.581 1.00 94.25 105 LEU A O 1
ATOM 862 N N . ARG A 1 106 ? -2.642 1.038 18.819 1.00 95.19 106 ARG A N 1
ATOM 863 C CA . ARG A 1 106 ? -3.926 0.913 18.107 1.00 95.19 106 ARG A CA 1
ATOM 864 C C . ARG A 1 106 ? -4.974 1.918 18.560 1.00 95.19 106 ARG A C 1
ATOM 866 O O . ARG A 1 106 ? -5.460 2.688 17.735 1.00 95.19 106 ARG A O 1
ATOM 873 N N . ASP A 1 107 ? -5.278 1.963 19.852 1.00 96.12 107 ASP A N 1
ATOM 874 C CA . ASP A 1 107 ? -6.361 2.807 20.371 1.00 96.12 107 ASP A CA 1
ATOM 875 C C . ASP A 1 107 ? -6.090 4.298 20.139 1.00 96.12 107 ASP A C 1
ATOM 877 O O . ASP A 1 107 ? -6.977 5.055 19.741 1.00 96.12 107 ASP A O 1
ATOM 881 N N . ARG A 1 108 ? -4.830 4.718 20.307 1.00 95.31 108 ARG A N 1
ATOM 882 C CA . ARG A 1 108 ? -4.405 6.103 20.061 1.00 95.31 108 ARG A CA 1
ATOM 883 C C . ARG A 1 108 ? -4.507 6.475 18.583 1.00 95.31 108 ARG A C 1
ATOM 885 O O . ARG A 1 108 ? -4.942 7.582 18.266 1.00 95.31 108 ARG A O 1
ATOM 892 N N . ALA A 1 109 ? -4.121 5.571 17.682 1.00 96.25 109 ALA A N 1
ATOM 893 C CA . ALA A 1 109 ? -4.230 5.800 16.245 1.00 96.25 109 ALA A CA 1
ATOM 894 C C . ALA A 1 109 ? -5.697 5.856 15.786 1.00 96.25 109 ALA A C 1
ATOM 896 O O . ALA A 1 109 ? -6.044 6.722 14.981 1.00 96.25 109 ALA A O 1
ATOM 897 N N . ILE A 1 110 ? -6.567 5.001 16.339 1.00 97.69 110 ILE A N 1
ATOM 898 C CA . ILE A 1 110 ? -8.016 5.030 16.085 1.00 97.69 110 ILE A CA 1
ATOM 899 C C . ILE A 1 110 ? -8.609 6.379 16.507 1.00 97.69 110 ILE A C 1
ATOM 901 O O . ILE A 1 110 ? -9.227 7.047 15.679 1.00 97.69 110 ILE A O 1
ATOM 905 N N . ASP A 1 111 ? -8.368 6.825 17.745 1.00 96.38 111 ASP A N 1
ATOM 906 C CA . ASP A 1 111 ? -8.868 8.115 18.245 1.00 96.38 111 ASP A CA 1
ATOM 907 C C . ASP A 1 111 ? -8.358 9.293 17.389 1.00 96.38 111 ASP A C 1
ATOM 909 O O . ASP A 1 111 ? -9.123 10.189 17.014 1.00 96.38 111 ASP A O 1
ATOM 913 N N . SER A 1 112 ? -7.082 9.269 16.993 1.00 94.81 112 SER A N 1
ATOM 914 C CA . SER A 1 112 ? -6.500 10.278 16.097 1.00 94.81 112 SER A CA 1
ATOM 915 C C . SER A 1 112 ? -7.185 10.298 14.720 1.00 94.81 112 SER A C 1
ATOM 917 O O . SER A 1 112 ? -7.567 11.366 14.220 1.00 94.81 112 SER A O 1
ATOM 919 N N . ALA A 1 113 ? -7.412 9.125 14.121 1.00 97.00 113 ALA A N 1
ATOM 920 C CA . ALA A 1 113 ? -8.069 8.979 12.826 1.00 97.00 113 ALA A CA 1
ATOM 921 C C . ALA A 1 113 ? -9.540 9.419 12.860 1.00 97.00 113 ALA A C 1
ATOM 923 O O . ALA A 1 113 ? -9.987 10.159 11.979 1.00 97.00 113 ALA A O 1
ATOM 924 N N . GLU A 1 114 ? -10.291 9.044 13.894 1.00 97.12 114 GLU A N 1
ATOM 925 C CA . GLU A 1 114 ? -11.686 9.456 14.068 1.00 97.12 114 GLU A CA 1
ATOM 926 C C . GLU A 1 114 ? -11.812 10.972 14.240 1.00 97.12 114 GLU A C 1
ATOM 928 O O . GLU A 1 114 ? -12.607 11.616 13.546 1.00 97.12 114 GLU A O 1
ATOM 933 N N . ARG A 1 115 ? -10.954 11.584 15.069 1.00 95.50 115 ARG A N 1
ATOM 934 C CA . ARG A 1 115 ? -10.877 13.049 15.198 1.00 95.50 115 ARG A CA 1
ATOM 935 C C . ARG A 1 115 ? -10.528 13.715 13.872 1.00 95.50 115 ARG A C 1
ATOM 937 O O . ARG A 1 115 ? -11.086 14.763 13.533 1.00 95.50 115 ARG A O 1
ATOM 944 N N . PHE A 1 116 ? -9.613 13.138 13.093 1.00 95.69 116 PHE A N 1
ATOM 945 C CA . PHE A 1 116 ? -9.273 13.659 11.771 1.00 95.69 116 PHE A CA 1
ATOM 946 C C . PHE A 1 116 ? -10.479 13.641 10.820 1.00 95.69 116 PHE A C 1
ATOM 948 O O . PHE A 1 116 ? -10.702 14.633 10.114 1.00 95.69 116 PHE A O 1
ATOM 955 N N . LEU A 1 117 ? -11.259 12.556 10.833 1.00 96.12 117 LEU A N 1
ATOM 956 C CA . LEU A 1 117 ? -12.453 12.354 10.006 1.00 96.12 117 LEU A CA 1
ATOM 957 C C . LEU A 1 117 ? -13.659 13.196 10.450 1.00 96.12 117 LEU A C 1
ATOM 959 O O . LEU A 1 117 ? -14.508 13.514 9.611 1.00 96.12 117 LEU A O 1
ATOM 963 N N . GLY A 1 118 ? -13.718 13.606 11.720 1.00 94.88 118 GLY A N 1
ATOM 964 C CA . GLY A 1 118 ? -14.717 14.553 12.232 1.00 94.88 118 GLY A CA 1
ATOM 965 C C . GLY A 1 118 ? -14.554 15.985 11.700 1.00 94.88 118 GLY A C 1
ATOM 966 O O . GLY A 1 118 ? -15.484 16.782 11.762 1.00 94.88 118 GLY A O 1
ATOM 967 N N . ASN A 1 119 ? -13.391 16.317 11.132 1.00 92.31 119 ASN A N 1
ATOM 968 C CA . ASN A 1 119 ? -13.103 17.637 10.572 1.00 92.31 119 ASN A CA 1
ATOM 969 C C . ASN A 1 119 ? -13.409 17.724 9.063 1.00 92.31 119 ASN A C 1
ATOM 971 O O . ASN A 1 119 ? -13.497 16.719 8.351 1.00 92.31 119 ASN A O 1
ATOM 975 N N . LYS A 1 120 ? -13.511 18.952 8.532 1.00 91.94 120 LYS A N 1
ATOM 976 C CA . LYS A 1 120 ? -13.621 19.185 7.082 1.00 91.94 120 LYS A CA 1
ATOM 977 C C . LYS A 1 120 ? -12.328 18.755 6.384 1.00 91.94 120 LYS A C 1
ATOM 979 O O . LYS A 1 120 ? -11.266 19.324 6.627 1.00 91.94 120 LYS A O 1
ATOM 984 N N . ARG A 1 121 ? -12.427 17.779 5.481 1.00 91.00 121 ARG A N 1
ATOM 985 C CA . ARG A 1 121 ? -11.308 17.180 4.734 1.00 91.00 121 ARG A CA 1
ATOM 986 C C . ARG A 1 121 ? -11.682 16.993 3.267 1.00 91.00 121 ARG A C 1
ATOM 988 O O . ARG A 1 121 ? -12.864 17.025 2.926 1.00 91.00 121 ARG A O 1
ATOM 995 N N . THR A 1 122 ? -10.690 16.806 2.396 1.00 91.31 122 THR A N 1
ATOM 996 C CA . THR A 1 122 ? -10.973 16.472 0.993 1.00 91.31 122 THR A CA 1
ATOM 997 C C . THR A 1 122 ? -11.541 15.055 0.887 1.00 91.31 122 THR A C 1
ATOM 999 O O . THR A 1 122 ? -11.306 14.221 1.763 1.00 91.31 122 THR A O 1
ATOM 1002 N N . ASN A 1 123 ? -12.269 14.757 -0.193 1.00 91.88 123 ASN A N 1
ATOM 1003 C CA . ASN A 1 123 ? -12.830 13.419 -0.407 1.00 91.88 123 ASN A CA 1
ATOM 1004 C C . ASN A 1 123 ? -11.739 12.338 -0.417 1.00 91.88 123 ASN A C 1
ATOM 1006 O O . ASN A 1 123 ? -11.931 11.274 0.165 1.00 91.88 123 ASN A O 1
ATOM 1010 N N . ASN A 1 124 ? -10.584 12.635 -1.019 1.00 91.12 124 ASN A N 1
ATOM 1011 C CA . ASN A 1 124 ? -9.467 11.701 -1.074 1.00 91.12 124 ASN A CA 1
ATOM 1012 C C . ASN A 1 124 ? -8.813 11.476 0.300 1.00 91.12 124 ASN A C 1
ATOM 1014 O O . ASN A 1 124 ? -8.546 10.327 0.652 1.00 91.12 124 ASN A O 1
ATOM 1018 N N . ASP A 1 125 ? -8.632 12.530 1.105 1.00 93.19 125 ASP A N 1
ATOM 1019 C CA . ASP A 1 125 ? -8.076 12.388 2.459 1.00 93.19 125 ASP A CA 1
ATOM 1020 C C . ASP A 1 125 ? -9.004 11.553 3.347 1.00 93.19 125 ASP A C 1
ATOM 1022 O O . ASP A 1 125 ? -8.551 10.649 4.048 1.00 93.19 125 ASP A O 1
ATOM 1026 N N . ARG A 1 126 ? -10.318 11.826 3.284 1.00 95.12 126 ARG A N 1
ATOM 1027 C CA . ARG A 1 126 ? -11.331 11.055 4.021 1.00 95.12 126 ARG A CA 1
ATOM 1028 C C . ARG A 1 126 ? -11.300 9.595 3.613 1.00 95.12 126 ARG A C 1
ATOM 1030 O O . ARG A 1 126 ? -11.287 8.736 4.486 1.00 95.12 126 ARG A O 1
ATOM 1037 N N . ALA A 1 127 ? -11.294 9.323 2.310 1.00 95.88 127 ALA A N 1
ATOM 1038 C CA . ALA A 1 127 ? -11.299 7.962 1.800 1.00 95.88 127 ALA A CA 1
ATOM 1039 C C . ALA A 1 127 ? -10.040 7.202 2.233 1.00 95.88 127 ALA A C 1
ATOM 1041 O O . ALA A 1 127 ? -10.156 6.106 2.764 1.00 95.88 127 ALA A O 1
ATOM 1042 N N . THR A 1 128 ? -8.861 7.812 2.104 1.00 95.19 128 THR A N 1
ATOM 1043 C CA . THR A 1 128 ? -7.587 7.197 2.506 1.00 95.19 128 THR A CA 1
ATOM 1044 C C . THR A 1 128 ? -7.566 6.841 3.991 1.00 95.19 128 THR A C 1
ATOM 1046 O O . THR A 1 128 ? -7.313 5.693 4.345 1.00 95.19 128 THR A O 1
ATOM 1049 N N . VAL A 1 129 ? -7.879 7.804 4.866 1.00 96.75 129 VAL A N 1
ATOM 1050 C CA . VAL A 1 129 ? -7.858 7.571 6.318 1.00 96.75 129 VAL A CA 1
ATOM 1051 C C . VAL A 1 129 ? -8.948 6.588 6.736 1.00 96.75 129 VAL A C 1
ATOM 1053 O O . VAL A 1 129 ? -8.672 5.702 7.534 1.00 96.75 129 VAL A O 1
ATOM 1056 N N . SER A 1 130 ? -10.156 6.684 6.169 1.00 97.94 130 SER A N 1
ATOM 1057 C CA . SER A 1 130 ? -11.234 5.731 6.481 1.00 97.94 130 SER A CA 1
ATOM 1058 C C . SER A 1 130 ? -10.850 4.308 6.080 1.00 97.94 130 SER A C 1
ATOM 1060 O O . SER A 1 130 ? -11.091 3.388 6.844 1.00 97.94 130 SER A O 1
ATOM 1062 N N . THR A 1 131 ? -10.194 4.135 4.927 1.00 98.38 131 THR A N 1
ATOM 1063 C CA . THR A 1 131 ? -9.737 2.821 4.449 1.00 98.38 131 THR A CA 1
ATOM 1064 C C . THR A 1 131 ? -8.754 2.184 5.432 1.00 98.38 131 THR A C 1
ATOM 1066 O O . THR A 1 131 ? -8.939 1.041 5.831 1.00 98.38 131 THR A O 1
ATOM 1069 N N . LEU A 1 132 ? -7.729 2.924 5.869 1.00 98.38 132 LEU A N 1
ATOM 1070 C CA . LEU A 1 132 ? -6.745 2.416 6.835 1.00 98.38 132 LEU A CA 1
ATOM 1071 C C . LEU A 1 132 ? -7.360 2.182 8.224 1.00 98.38 132 LEU A C 1
ATOM 1073 O O . LEU A 1 132 ? -7.047 1.189 8.878 1.00 98.38 132 LEU A O 1
ATOM 1077 N N . LEU A 1 133 ? -8.269 3.062 8.653 1.00 98.50 133 LEU A N 1
ATOM 1078 C CA . LEU A 1 133 ? -9.005 2.913 9.907 1.00 98.50 133 LEU A CA 1
ATOM 1079 C C . LEU A 1 133 ? -9.870 1.647 9.915 1.00 98.50 133 LEU A C 1
ATOM 1081 O O . LEU A 1 133 ? -9.949 0.982 10.942 1.00 98.50 133 LEU A O 1
ATOM 1085 N N . SER A 1 134 ? -10.490 1.285 8.791 1.00 98.56 134 SER A N 1
ATOM 1086 C CA . SER A 1 134 ? -11.252 0.038 8.677 1.00 98.56 134 SER A CA 1
ATOM 1087 C C . SER A 1 134 ? -10.380 -1.196 8.908 1.00 98.56 134 SER A C 1
ATOM 1089 O O . SER A 1 134 ? -10.817 -2.123 9.580 1.00 98.56 134 SER A O 1
ATOM 1091 N N . VAL A 1 135 ? -9.115 -1.181 8.468 1.00 98.44 135 VAL A N 1
ATOM 1092 C CA . VAL A 1 135 ? -8.163 -2.260 8.790 1.00 98.44 135 VAL A CA 1
ATOM 1093 C C . VAL A 1 135 ? -7.861 -2.295 10.292 1.00 98.44 135 VAL A C 1
ATOM 1095 O O . VAL A 1 135 ? -7.921 -3.352 10.913 1.00 98.44 135 VAL A O 1
ATOM 1098 N N . LEU A 1 136 ? -7.635 -1.134 10.918 1.00 97.88 136 LEU A N 1
ATOM 1099 C CA . LEU A 1 136 ? -7.477 -1.027 12.378 1.00 97.88 136 LEU A CA 1
ATOM 1100 C C . LEU A 1 136 ? -8.730 -1.418 13.167 1.00 97.88 136 LEU A C 1
ATOM 1102 O O . LEU A 1 136 ? -8.653 -1.598 14.380 1.00 97.88 136 LEU A O 1
ATOM 1106 N N . LYS A 1 137 ? -9.889 -1.533 12.530 1.00 97.94 137 LYS A N 1
ATOM 1107 C CA . LYS A 1 137 ? -11.134 -1.978 13.161 1.00 97.94 137 LYS A CA 1
ATOM 1108 C C . LYS A 1 137 ? -11.514 -3.410 12.794 1.00 97.94 137 LYS A C 1
ATOM 1110 O O . LYS A 1 137 ? -12.523 -3.881 13.295 1.00 97.94 137 LYS A O 1
ATOM 1115 N N . ASP A 1 138 ? -10.684 -4.083 11.996 1.00 97.88 138 ASP A N 1
ATOM 1116 C CA . ASP A 1 138 ? -10.979 -5.393 11.410 1.00 97.88 138 ASP A CA 1
ATOM 1117 C C . ASP A 1 138 ? -12.357 -5.417 10.721 1.00 97.88 138 ASP A C 1
ATOM 1119 O O . ASP A 1 138 ? -13.211 -6.238 11.029 1.00 97.88 138 ASP A O 1
ATOM 1123 N N . ASP A 1 139 ? -12.599 -4.445 9.834 1.00 98.38 139 ASP A N 1
ATOM 1124 C CA . ASP A 1 139 ? -13.867 -4.271 9.115 1.00 98.38 139 ASP A CA 1
ATOM 1125 C C . ASP A 1 139 ? -13.625 -4.269 7.596 1.00 98.38 139 ASP A C 1
ATOM 1127 O O . ASP A 1 13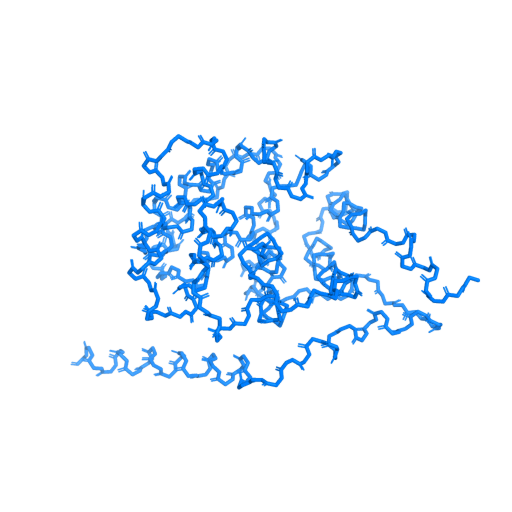9 ? -13.283 -3.246 6.987 1.00 98.38 139 ASP A O 1
ATOM 1131 N N . GLY A 1 140 ? -13.790 -5.436 6.970 1.00 97.94 140 GLY A N 1
ATOM 1132 C CA . GLY A 1 140 ? -13.567 -5.647 5.539 1.00 97.94 140 GLY A CA 1
ATOM 1133 C C . GLY A 1 140 ? -14.614 -4.964 4.653 1.00 97.94 140 GLY A C 1
ATOM 1134 O O . GLY A 1 140 ? -14.304 -4.513 3.543 1.00 97.94 140 GLY A O 1
ATOM 1135 N N . ALA A 1 141 ? -15.845 -4.811 5.147 1.00 97.94 141 ALA A N 1
ATOM 1136 C CA . ALA A 1 141 ? -16.914 -4.134 4.415 1.00 97.94 141 ALA A CA 1
ATOM 1137 C C . ALA A 1 141 ? -16.639 -2.626 4.319 1.00 97.94 141 ALA A C 1
ATOM 1139 O O . ALA A 1 141 ? -16.624 -2.056 3.222 1.00 97.94 141 ALA A O 1
ATOM 1140 N N . ALA A 1 142 ? -16.328 -1.985 5.450 1.00 98.06 142 ALA A N 1
ATOM 1141 C CA . ALA A 1 142 ? -15.950 -0.577 5.471 1.00 98.06 142 ALA A CA 1
ATOM 1142 C C . ALA A 1 142 ? -14.638 -0.330 4.707 1.00 98.06 142 ALA A C 1
ATOM 1144 O O . ALA A 1 142 ? -14.510 0.692 4.023 1.00 98.06 142 ALA A O 1
ATOM 1145 N N . PHE A 1 143 ? -13.693 -1.280 4.755 1.00 98.69 143 PHE A N 1
ATOM 1146 C CA . PHE A 1 143 ? -12.475 -1.221 3.949 1.00 98.69 143 PHE A CA 1
ATOM 1147 C C . PHE A 1 143 ? -12.795 -1.174 2.451 1.00 98.69 143 PHE A C 1
ATOM 1149 O O . PHE A 1 143 ? -12.281 -0.302 1.752 1.00 98.69 143 PHE A O 1
ATOM 1156 N N . SER A 1 144 ? -13.675 -2.053 1.963 1.00 98.62 144 SER A N 1
ATOM 1157 C CA . SER A 1 144 ? -14.071 -2.116 0.548 1.00 98.62 144 SER A CA 1
ATOM 1158 C C . SER A 1 144 ? -14.669 -0.796 0.062 1.00 98.62 144 SER A C 1
ATOM 1160 O O . SER A 1 144 ? -14.274 -0.252 -0.975 1.00 98.62 144 SER A O 1
ATOM 1162 N N . GLU A 1 145 ? -15.574 -0.215 0.852 1.00 98.19 145 GLU A N 1
ATOM 1163 C CA . GLU A 1 145 ? -16.141 1.097 0.547 1.00 98.19 145 GLU A CA 1
ATOM 1164 C C . GLU A 1 145 ? -15.087 2.208 0.537 1.00 98.19 145 GLU A C 1
ATOM 1166 O O . GLU A 1 145 ? -15.101 3.086 -0.336 1.00 98.19 145 GLU A O 1
ATOM 1171 N N . GLY A 1 146 ? -14.199 2.204 1.533 1.00 97.94 146 GLY A N 1
ATOM 1172 C CA . GLY A 1 146 ? -13.101 3.153 1.647 1.00 97.94 146 GLY A CA 1
ATOM 1173 C C . GLY A 1 146 ? -12.183 3.078 0.431 1.00 97.94 146 GLY A C 1
ATOM 1174 O O . GLY A 1 146 ? -11.930 4.102 -0.212 1.00 97.94 146 GLY A O 1
ATOM 1175 N N . LEU A 1 147 ? -11.764 1.866 0.067 1.00 98.19 147 LEU A N 1
ATOM 1176 C CA . LEU A 1 147 ? -10.866 1.597 -1.046 1.00 98.19 147 LEU A CA 1
ATOM 1177 C C . LEU A 1 147 ? -11.489 2.036 -2.376 1.00 98.19 147 LEU A C 1
ATOM 1179 O O . LEU A 1 147 ? -10.840 2.746 -3.149 1.00 98.19 147 LEU A O 1
ATOM 1183 N N . GLN A 1 148 ? -12.765 1.713 -2.618 1.00 98.00 148 GLN A N 1
ATOM 1184 C CA . GLN A 1 148 ? -13.505 2.191 -3.790 1.00 98.00 148 GLN A CA 1
ATOM 1185 C C . GLN A 1 148 ? -13.500 3.724 -3.870 1.00 98.00 148 GLN A C 1
ATOM 1187 O O . GLN A 1 148 ? -13.223 4.290 -4.932 1.00 98.00 148 GLN A O 1
ATOM 1192 N N . LYS A 1 149 ? -13.782 4.420 -2.760 1.00 97.06 149 LYS A N 1
ATOM 1193 C CA . LYS A 1 149 ? -13.778 5.894 -2.703 1.00 97.06 149 LYS A CA 1
ATOM 1194 C C . LYS A 1 149 ? -12.369 6.458 -2.911 1.00 97.06 149 LYS A C 1
ATOM 1196 O O . LYS A 1 149 ? -12.206 7.472 -3.597 1.00 97.06 149 LYS A O 1
ATOM 1201 N N . ALA A 1 150 ? -11.343 5.811 -2.364 1.00 94.62 150 ALA A N 1
ATOM 1202 C CA . ALA A 1 150 ? -9.960 6.256 -2.481 1.00 94.62 150 ALA A CA 1
ATOM 1203 C C . ALA A 1 150 ? -9.461 6.121 -3.926 1.00 94.62 150 ALA A C 1
ATOM 1205 O O . ALA A 1 150 ? -8.894 7.067 -4.474 1.00 94.62 150 ALA A O 1
ATOM 1206 N N . VAL A 1 151 ? -9.771 5.000 -4.582 1.00 94.75 151 VAL A N 1
ATOM 1207 C CA . VAL A 1 151 ? -9.477 4.774 -6.002 1.00 94.75 151 VAL A CA 1
ATOM 1208 C C . VAL A 1 151 ? -10.302 5.706 -6.887 1.00 94.75 151 VAL A C 1
ATOM 1210 O O . VAL A 1 151 ? -9.743 6.325 -7.783 1.00 94.75 151 VAL A O 1
ATOM 1213 N N . ALA A 1 152 ? -11.590 5.927 -6.621 1.00 94.44 152 ALA A N 1
ATOM 1214 C CA . ALA A 1 152 ? -12.400 6.865 -7.407 1.00 94.44 152 ALA A CA 1
ATOM 1215 C C . ALA A 1 152 ? -11.887 8.318 -7.330 1.00 94.44 152 ALA A C 1
ATOM 1217 O O . ALA A 1 152 ? -12.017 9.089 -8.281 1.00 94.44 152 ALA A O 1
ATOM 1218 N N . THR A 1 153 ? -11.271 8.701 -6.208 1.00 91.69 153 THR A N 1
ATOM 1219 C CA . THR A 1 153 ? -10.787 10.069 -5.963 1.00 91.69 153 THR A CA 1
ATOM 1220 C C . THR A 1 153 ? -9.276 10.236 -6.129 1.00 91.69 153 THR A C 1
ATOM 1222 O O . THR A 1 153 ? -8.781 11.349 -5.957 1.00 91.69 153 THR A O 1
ATOM 1225 N N . HIS A 1 154 ? -8.529 9.193 -6.514 1.00 88.44 154 HIS A N 1
ATOM 1226 C CA . HIS A 1 154 ? -7.056 9.221 -6.535 1.00 88.44 154 HIS A CA 1
ATOM 1227 C C . HIS A 1 154 ? -6.475 10.371 -7.377 1.00 88.44 154 HIS A C 1
ATOM 1229 O O . HIS A 1 154 ? -5.481 10.984 -6.999 1.00 88.44 154 HIS A O 1
ATOM 1235 N N . ARG A 1 155 ? -7.134 10.747 -8.483 1.00 87.00 155 ARG A N 1
ATOM 1236 C CA . ARG A 1 155 ? -6.721 11.871 -9.352 1.00 87.00 155 ARG A CA 1
ATOM 1237 C C . ARG A 1 155 ? -6.776 13.245 -8.672 1.00 87.00 155 ARG A C 1
ATOM 1239 O O . ARG A 1 155 ? -6.177 14.201 -9.179 1.00 87.00 155 ARG A O 1
ATOM 1246 N N . GLN A 1 156 ? -7.527 13.348 -7.575 1.00 81.12 156 GLN A N 1
ATOM 1247 C CA . GLN A 1 156 ? -7.704 14.550 -6.756 1.00 81.12 156 GLN A CA 1
ATOM 1248 C C . GLN A 1 156 ? -6.683 14.626 -5.613 1.00 81.12 156 GLN A C 1
ATOM 1250 O O . GLN A 1 156 ? -6.590 15.666 -4.959 1.00 81.12 156 GLN A O 1
ATOM 1255 N N . ALA A 1 157 ? -5.927 13.550 -5.363 1.00 75.06 157 ALA A N 1
ATOM 1256 C CA . ALA A 1 157 ? -4.932 13.503 -4.306 1.00 75.06 157 ALA A CA 1
ATOM 1257 C C . ALA A 1 157 ? -3.903 14.625 -4.489 1.00 75.06 157 ALA A C 1
ATOM 1259 O O . ALA A 1 157 ? -3.280 14.770 -5.545 1.00 75.06 157 ALA A O 1
ATOM 1260 N N . LYS A 1 158 ? -3.692 15.409 -3.428 1.00 64.62 158 LYS A N 1
ATOM 1261 C CA . LYS A 1 158 ? -2.617 16.407 -3.360 1.00 64.62 158 LYS A CA 1
ATOM 1262 C C . LYS A 1 158 ? -1.257 15.756 -3.027 1.00 64.62 158 LYS A C 1
ATOM 1264 O O . LYS A 1 158 ? -0.272 16.468 -2.896 1.00 64.62 158 LYS A O 1
ATOM 1269 N N . GLY A 1 159 ? -1.169 14.433 -2.888 1.00 56.97 159 GLY A N 1
ATOM 1270 C CA . GLY A 1 159 ? 0.088 13.700 -2.666 1.00 56.97 159 GLY A CA 1
ATOM 1271 C C . GLY A 1 159 ? 0.872 13.412 -3.954 1.00 56.97 159 GLY A C 1
ATOM 1272 O O . GLY A 1 159 ? 0.401 13.730 -5.040 1.00 56.97 159 GLY A O 1
ATOM 1273 N N . SER A 1 160 ? 2.056 12.798 -3.811 1.00 51.62 160 SER A N 1
ATOM 1274 C CA . SER A 1 160 ? 3.202 12.579 -4.734 1.00 51.62 160 SER A CA 1
ATOM 1275 C C . SER A 1 160 ? 2.969 12.181 -6.212 1.00 51.62 160 SER A C 1
ATOM 1277 O O . SER A 1 160 ? 3.941 11.997 -6.943 1.00 51.62 160 SER A O 1
ATOM 1279 N N . TYR A 1 161 ? 1.725 12.134 -6.686 1.00 58.19 161 TYR A N 1
ATOM 1280 C CA . TYR A 1 161 ? 1.299 11.840 -8.060 1.00 58.19 161 TYR A CA 1
ATOM 1281 C C . TYR A 1 161 ? 0.462 12.969 -8.683 1.00 58.19 161 TYR A C 1
ATOM 1283 O O . TYR A 1 161 ? -0.319 12.756 -9.608 1.00 58.19 161 TYR A O 1
ATOM 1291 N N . GLN A 1 162 ? 0.640 14.201 -8.193 1.00 55.72 162 GLN A N 1
ATOM 1292 C CA . GLN A 1 162 ? -0.146 15.380 -8.575 1.00 55.72 162 GLN A CA 1
ATOM 1293 C C . GLN A 1 162 ? -0.120 15.752 -10.071 1.00 55.72 162 GLN A C 1
ATOM 1295 O O . GLN A 1 162 ? -0.894 16.624 -10.477 1.00 55.72 162 GLN A O 1
ATOM 1300 N N . ARG A 1 163 ? 0.774 15.189 -10.898 1.00 62.59 163 ARG A N 1
ATOM 1301 C CA . ARG A 1 163 ? 0.995 15.653 -12.278 1.00 62.59 163 ARG A CA 1
ATOM 1302 C C . ARG A 1 163 ? 1.269 14.511 -13.249 1.00 62.59 163 ARG A C 1
ATOM 1304 O O . ARG A 1 163 ? 1.896 13.515 -12.900 1.00 62.59 163 ARG A O 1
ATOM 1311 N N . GLY A 1 164 ? 0.823 14.718 -14.486 1.00 72.75 164 GLY A N 1
ATOM 1312 C CA . GLY A 1 164 ? 1.084 13.824 -15.605 1.00 72.75 164 GLY A CA 1
ATOM 1313 C C . GLY A 1 164 ? 0.499 12.432 -15.399 1.00 72.75 164 GLY A C 1
ATOM 1314 O O . GLY A 1 164 ? -0.600 12.261 -14.871 1.00 72.75 164 GLY A O 1
ATOM 1315 N N . ILE A 1 165 ? 1.260 11.437 -15.829 1.00 71.62 165 ILE A N 1
ATOM 1316 C CA . ILE A 1 165 ? 0.797 10.059 -15.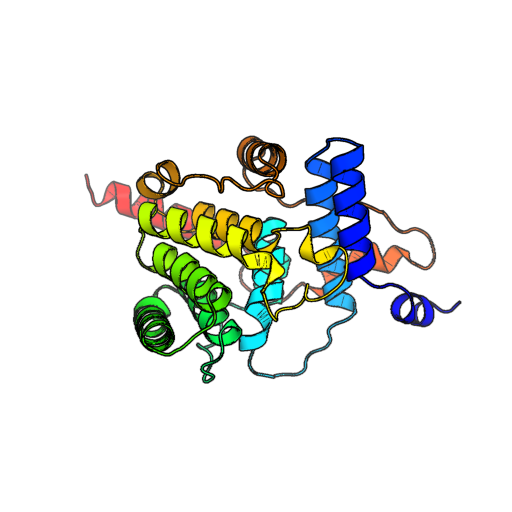933 1.00 71.62 165 ILE A CA 1
ATOM 1317 C C . ILE A 1 165 ? 0.661 9.334 -14.585 1.00 71.62 165 ILE A C 1
ATOM 1319 O O . ILE A 1 165 ? -0.094 8.374 -14.490 1.00 71.62 165 ILE A O 1
ATOM 1323 N N . GLY A 1 166 ? 1.260 9.853 -13.507 1.00 72.69 166 GLY A N 1
ATOM 1324 C CA . GLY A 1 166 ? 1.039 9.334 -12.152 1.00 72.69 166 GLY A CA 1
ATOM 1325 C C . GLY A 1 166 ? -0.429 9.408 -11.703 1.00 72.69 166 GLY A C 1
ATOM 1326 O O . GLY A 1 166 ? -0.866 8.594 -10.898 1.00 72.69 166 GLY A O 1
ATOM 1327 N N . LYS A 1 167 ? -1.233 10.317 -12.283 1.00 80.62 167 LYS A N 1
ATOM 1328 C CA . LYS A 1 167 ? -2.696 10.358 -12.085 1.00 80.62 167 LYS A CA 1
ATOM 1329 C C . LYS A 1 167 ? -3.449 9.225 -12.785 1.00 80.62 167 LYS A C 1
ATOM 1331 O O . LYS A 1 167 ? -4.666 9.140 -12.650 1.00 80.62 167 LYS A O 1
ATOM 1336 N N . LEU A 1 168 ? -2.777 8.414 -13.597 1.00 82.81 168 LEU A N 1
ATOM 1337 C CA . LEU A 1 168 ? -3.381 7.267 -14.271 1.00 82.81 168 LEU A CA 1
ATOM 1338 C C . LEU A 1 168 ? -3.141 5.950 -13.527 1.00 82.81 168 LEU A C 1
ATOM 1340 O O . LEU A 1 168 ? -3.553 4.897 -14.002 1.00 82.81 168 LEU A O 1
ATOM 1344 N N . MET A 1 169 ? -2.508 6.022 -12.357 1.00 86.69 169 MET A N 1
ATOM 1345 C CA . MET A 1 169 ? -2.123 4.876 -11.552 1.00 86.69 169 MET A CA 1
ATOM 1346 C C . MET A 1 169 ? -2.776 4.973 -10.170 1.00 86.69 169 MET A C 1
ATOM 1348 O O . MET A 1 169 ? -2.367 5.815 -9.364 1.00 86.69 169 MET A O 1
ATOM 1352 N N . PRO A 1 170 ? -3.740 4.104 -9.824 1.00 90.94 170 PRO A N 1
ATOM 1353 C CA . PRO A 1 170 ? -4.291 4.040 -8.472 1.00 90.94 170 PRO A CA 1
ATOM 1354 C C . PRO A 1 170 ? -3.331 3.313 -7.507 1.00 90.94 170 PRO A C 1
ATOM 1356 O O . PRO A 1 170 ? -3.741 2.436 -6.754 1.00 90.94 170 PRO A O 1
ATOM 1359 N N . LEU A 1 171 ? -2.042 3.676 -7.516 1.00 90.69 171 LEU A N 1
ATOM 1360 C CA . LEU A 1 171 ? -0.966 2.917 -6.869 1.00 90.69 171 LEU A CA 1
ATOM 1361 C C . LEU A 1 171 ? -1.142 2.782 -5.351 1.00 90.69 171 LEU A C 1
ATOM 1363 O O . LEU A 1 171 ? -0.957 1.702 -4.799 1.00 90.69 171 LEU A O 1
ATOM 1367 N N . PHE A 1 172 ? -1.577 3.852 -4.678 1.00 92.44 172 PHE A N 1
ATOM 1368 C CA . PHE A 1 172 ? -1.907 3.787 -3.251 1.00 92.44 172 PHE A CA 1
ATOM 1369 C C . PHE A 1 172 ? -3.065 2.831 -2.954 1.00 92.44 172 PHE A C 1
ATOM 1371 O O . PHE A 1 172 ? -3.108 2.268 -1.868 1.00 92.44 172 PHE A O 1
ATOM 1378 N N . GLY A 1 173 ? -3.982 2.627 -3.906 1.00 95.38 173 GLY A N 1
ATOM 1379 C CA . GLY A 1 173 ? -5.055 1.643 -3.786 1.00 95.38 173 GLY A CA 1
ATOM 1380 C C . GLY A 1 173 ? -4.513 0.218 -3.700 1.00 95.38 173 GLY A C 1
ATOM 1381 O O . GLY A 1 173 ? -4.910 -0.519 -2.805 1.00 95.38 173 GLY A O 1
ATOM 1382 N N . TYR A 1 174 ? -3.547 -0.145 -4.551 1.00 97.00 174 TYR A N 1
ATOM 1383 C CA . TYR A 1 174 ? -2.870 -1.445 -4.445 1.00 97.00 174 TYR A CA 1
ATOM 1384 C C . TYR A 1 174 ? -2.125 -1.589 -3.116 1.00 97.00 174 TYR A C 1
ATOM 1386 O O . TYR A 1 174 ? -2.207 -2.633 -2.478 1.00 97.00 174 TYR A O 1
ATOM 1394 N N . GLY A 1 175 ? -1.476 -0.515 -2.656 1.00 97.06 175 GLY A N 1
ATOM 1395 C CA . GLY A 1 175 ? -0.848 -0.470 -1.337 1.00 97.06 175 GLY A CA 1
ATOM 1396 C C . GLY A 1 175 ? -1.832 -0.733 -0.200 1.00 97.06 175 GLY A C 1
ATOM 1397 O O . GLY A 1 175 ? -1.578 -1.574 0.652 1.00 97.06 175 GLY A O 1
ATOM 1398 N N . MET A 1 176 ? -2.985 -0.059 -0.205 1.00 97.94 176 MET A N 1
ATOM 1399 C CA . MET A 1 176 ? -4.034 -0.266 0.798 1.00 97.94 176 MET A CA 1
ATOM 1400 C C . MET A 1 176 ? -4.623 -1.679 0.738 1.00 97.94 176 MET A C 1
ATOM 1402 O O . MET A 1 176 ? -4.884 -2.259 1.788 1.00 97.94 176 MET A O 1
ATOM 1406 N N . LEU A 1 177 ? -4.789 -2.263 -0.454 1.00 98.31 177 LEU A N 1
ATOM 1407 C CA . LEU A 1 177 ? -5.237 -3.652 -0.592 1.00 98.31 177 LEU A CA 1
ATOM 1408 C C . LEU A 1 177 ? -4.218 -4.643 -0.011 1.00 98.31 177 LEU A C 1
ATOM 1410 O O . LEU A 1 177 ? -4.607 -5.567 0.697 1.00 98.31 177 LEU A O 1
ATOM 1414 N N . ALA A 1 178 ? -2.923 -4.428 -0.255 1.00 97.75 178 ALA A N 1
ATOM 1415 C CA . ALA A 1 178 ? -1.860 -5.233 0.343 1.00 97.75 178 ALA A CA 1
ATOM 1416 C C . ALA A 1 178 ? -1.777 -5.049 1.871 1.00 97.75 178 ALA A C 1
ATOM 1418 O O . ALA A 1 178 ? -1.512 -6.008 2.588 1.00 97.75 178 ALA A O 1
ATOM 1419 N N . VAL A 1 179 ? -2.059 -3.850 2.396 1.00 98.12 179 VAL A N 1
ATOM 1420 C CA . VAL A 1 179 ? -2.225 -3.629 3.844 1.00 98.12 179 VAL A CA 1
ATOM 1421 C C . VAL A 1 179 ? -3.386 -4.474 4.380 1.00 98.12 179 VAL A C 1
ATOM 1423 O O . VAL A 1 179 ? -3.196 -5.223 5.334 1.00 98.12 179 VAL A O 1
ATOM 1426 N N . ALA A 1 180 ? -4.567 -4.415 3.760 1.00 98.19 180 ALA A N 1
ATOM 1427 C CA . ALA A 1 180 ? -5.712 -5.219 4.190 1.00 98.19 180 ALA A CA 1
ATOM 1428 C C . ALA A 1 180 ? -5.415 -6.721 4.170 1.00 98.19 180 ALA A C 1
ATOM 1430 O O . ALA A 1 180 ? -5.713 -7.401 5.144 1.00 98.19 180 ALA A O 1
ATOM 1431 N N . GLN A 1 181 ? -4.758 -7.218 3.120 1.00 97.12 181 GLN A N 1
ATOM 1432 C CA . GLN A 1 181 ? -4.385 -8.631 3.007 1.00 97.12 181 GLN A CA 1
ATOM 1433 C C . GLN A 1 181 ? -3.522 -9.123 4.174 1.00 97.12 181 GLN A C 1
ATOM 1435 O O . GLN A 1 181 ? -3.597 -10.289 4.557 1.00 97.12 181 GLN A O 1
ATOM 1440 N N . ARG A 1 182 ? -2.696 -8.238 4.734 1.00 95.69 182 ARG A N 1
ATOM 1441 C CA . ARG A 1 182 ? -1.745 -8.574 5.795 1.00 95.69 182 ARG A CA 1
ATOM 1442 C C . ARG A 1 182 ? -2.334 -8.477 7.194 1.00 95.69 182 ARG A C 1
ATOM 1444 O O . ARG A 1 182 ? -1.877 -9.202 8.073 1.00 95.69 182 ARG A O 1
ATOM 1451 N N . TYR A 1 183 ? -3.274 -7.558 7.409 1.00 97.12 183 TYR A N 1
ATOM 1452 C CA . TYR A 1 183 ? -3.698 -7.177 8.760 1.00 97.12 183 TYR A CA 1
ATOM 1453 C C . TYR A 1 183 ? -5.187 -7.369 9.053 1.00 97.12 183 TYR A C 1
ATOM 1455 O O . TYR A 1 183 ? -5.546 -7.360 10.228 1.00 97.12 183 TYR A O 1
ATOM 1463 N N . LEU A 1 184 ? -6.047 -7.550 8.045 1.00 97.06 184 LEU A N 1
ATOM 1464 C CA . LEU A 1 184 ? -7.409 -8.024 8.298 1.00 97.06 184 LEU A CA 1
ATOM 1465 C C . LEU A 1 184 ? -7.385 -9.504 8.679 1.00 97.06 184 LEU A C 1
ATOM 1467 O O . LEU A 1 184 ? -6.538 -10.276 8.219 1.00 97.06 184 LEU A O 1
ATOM 1471 N N . SER A 1 185 ? -8.359 -9.919 9.481 1.00 95.62 185 SER A N 1
ATOM 1472 C CA . SER A 1 185 ? -8.636 -11.334 9.682 1.00 95.62 185 SER A CA 1
ATOM 1473 C C . SER A 1 185 ? -9.008 -11.998 8.353 1.00 95.62 185 SER A C 1
ATOM 1475 O O . SER A 1 185 ? -9.560 -11.373 7.446 1.00 95.62 185 SER A O 1
ATOM 1477 N N . ALA A 1 186 ? -8.730 -13.297 8.222 1.00 94.44 186 ALA A N 1
ATOM 1478 C CA . ALA A 1 186 ? -9.029 -14.033 6.991 1.00 94.44 186 ALA A CA 1
ATOM 1479 C C . ALA A 1 186 ? -10.522 -13.967 6.615 1.00 94.44 186 ALA A C 1
ATOM 1481 O O . ALA A 1 186 ? -10.858 -13.912 5.433 1.00 94.44 186 ALA A O 1
ATOM 1482 N N . ALA A 1 187 ? -11.405 -13.940 7.619 1.00 95.50 187 ALA A N 1
ATOM 1483 C CA . ALA A 1 187 ? -12.843 -13.806 7.424 1.00 95.50 187 ALA A CA 1
ATOM 1484 C C . ALA A 1 187 ? -13.213 -12.445 6.818 1.00 95.50 187 ALA A C 1
ATOM 1486 O O . ALA A 1 187 ? -14.008 -12.389 5.883 1.00 95.50 187 ALA A O 1
ATOM 1487 N N . GLU A 1 188 ? -12.609 -11.363 7.307 1.00 97.88 188 GLU A N 1
ATOM 1488 C CA . GLU A 1 188 ? -12.888 -10.017 6.813 1.00 97.88 188 GLU A CA 1
ATOM 1489 C C . GLU A 1 188 ? -12.216 -9.746 5.470 1.00 97.88 188 GLU A C 1
ATOM 1491 O O . GLU A 1 188 ? -12.841 -9.168 4.582 1.00 97.88 188 GLU A O 1
ATOM 1496 N N . TYR A 1 189 ? -10.994 -10.242 5.256 1.00 97.12 189 TYR A N 1
ATOM 1497 C CA . TYR A 1 189 ? -10.329 -10.116 3.962 1.00 97.12 189 TYR A CA 1
ATOM 1498 C C . TYR A 1 189 ? -11.075 -10.859 2.846 1.00 97.12 189 TYR A C 1
ATOM 1500 O O . TYR A 1 189 ? -11.197 -10.339 1.741 1.00 97.12 189 TYR A O 1
ATOM 1508 N N . ALA A 1 190 ? -11.657 -12.030 3.131 1.00 94.38 190 ALA A N 1
ATOM 1509 C CA . ALA A 1 190 ? -12.469 -12.772 2.162 1.00 94.38 190 ALA A CA 1
ATOM 1510 C C . ALA A 1 190 ? -13.729 -12.014 1.698 1.00 94.38 190 ALA A C 1
ATOM 1512 O O . ALA A 1 190 ? -14.336 -12.385 0.694 1.00 94.38 190 ALA A O 1
ATOM 1513 N N . ARG A 1 191 ? -14.132 -10.965 2.425 1.00 93.44 191 ARG A N 1
ATOM 1514 C CA . ARG A 1 191 ? -15.270 -10.093 2.104 1.00 93.44 191 ARG A CA 1
ATOM 1515 C C . ARG A 1 191 ? -14.846 -8.806 1.395 1.00 93.44 191 ARG A C 1
ATOM 1517 O O . ARG A 1 191 ? -15.704 -7.970 1.120 1.00 93.44 191 ARG A O 1
ATOM 1524 N N . VAL A 1 192 ? -13.548 -8.614 1.149 1.00 97.19 192 VAL A N 1
ATOM 1525 C CA . VAL A 1 192 ? -13.036 -7.405 0.508 1.00 97.19 192 VAL A CA 1
ATOM 1526 C C . VAL A 1 192 ? -13.358 -7.416 -0.981 1.00 97.19 192 VAL A C 1
ATOM 1528 O O . VAL A 1 192 ? -12.894 -8.275 -1.729 1.00 97.19 192 VAL A O 1
ATOM 1531 N N . ASP A 1 193 ? -14.099 -6.405 -1.422 1.00 97.31 193 ASP A N 1
ATOM 1532 C CA . ASP A 1 193 ? -14.379 -6.177 -2.833 1.00 97.31 193 ASP A CA 1
ATOM 1533 C C . ASP A 1 193 ? -13.275 -5.339 -3.486 1.00 97.31 193 ASP A C 1
ATOM 1535 O O . ASP A 1 193 ? -12.836 -4.303 -2.971 1.00 97.31 193 ASP A O 1
ATOM 1539 N N . GLN A 1 194 ? -12.868 -5.742 -4.691 1.00 96.50 194 GLN A N 1
ATOM 1540 C CA . GLN A 1 194 ? -11.977 -4.924 -5.505 1.00 96.50 194 GLN A CA 1
ATOM 1541 C C . GLN A 1 194 ? -12.699 -3.682 -6.065 1.00 96.50 194 GLN A C 1
ATOM 1543 O O . GLN A 1 194 ? -13.872 -3.754 -6.450 1.00 96.50 194 GLN A O 1
ATOM 1548 N N . PRO A 1 195 ? -11.996 -2.543 -6.206 1.00 96.94 195 PRO A N 1
ATOM 1549 C CA . PRO A 1 195 ? -12.550 -1.339 -6.808 1.00 96.94 195 PRO A CA 1
ATOM 1550 C C . PRO A 1 195 ? -13.026 -1.536 -8.249 1.00 96.94 195 PRO A C 1
ATOM 1552 O O . PRO A 1 195 ? -12.293 -1.994 -9.124 1.00 96.94 195 PRO A O 1
ATOM 1555 N N . LYS A 1 196 ? -14.228 -1.045 -8.540 1.00 96.50 196 LYS A N 1
ATOM 1556 C CA . LYS A 1 196 ? -14.762 -0.897 -9.895 1.00 96.50 196 LYS A CA 1
ATOM 1557 C C . LYS A 1 196 ? -14.317 0.453 -10.449 1.00 96.50 196 LYS A C 1
ATOM 1559 O O . LY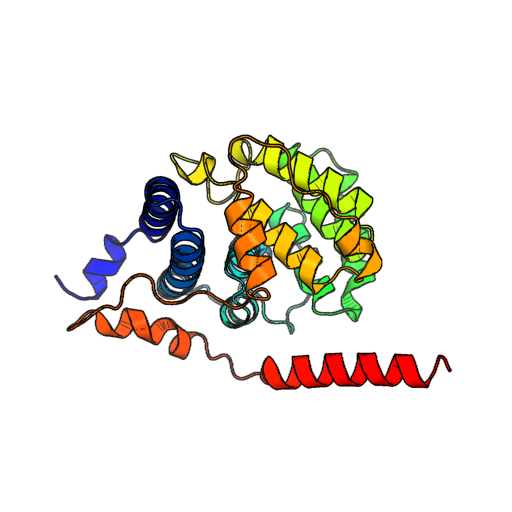S A 1 196 ? -14.941 1.485 -10.187 1.00 96.50 196 LYS A O 1
ATOM 1564 N N . HIS A 1 197 ? -13.200 0.468 -11.174 1.00 95.25 197 HIS A N 1
ATOM 1565 C CA . HIS A 1 197 ? -12.646 1.682 -11.774 1.00 95.25 197 HIS A CA 1
ATOM 1566 C C . HIS A 1 197 ? -11.815 1.358 -13.025 1.00 95.25 197 HIS A C 1
ATOM 1568 O O . HIS A 1 197 ? -11.030 0.422 -13.012 1.00 95.25 197 HIS A O 1
ATOM 1574 N N . ALA A 1 198 ? -11.916 2.168 -14.086 1.00 93.12 198 ALA A N 1
ATOM 1575 C CA . ALA A 1 198 ? -11.268 1.893 -15.381 1.00 93.12 198 ALA A CA 1
ATOM 1576 C C . ALA A 1 198 ? -9.725 1.853 -15.348 1.00 93.12 198 ALA A C 1
ATOM 1578 O O . ALA A 1 198 ? -9.102 1.308 -16.247 1.00 93.12 198 ALA A O 1
ATOM 1579 N N . LEU A 1 199 ? -9.111 2.474 -14.337 1.00 91.75 199 LEU A N 1
ATOM 1580 C CA . LEU A 1 199 ? -7.657 2.431 -14.107 1.00 91.75 199 LEU A CA 1
ATOM 1581 C C . LEU A 1 199 ? -7.226 1.385 -13.072 1.00 91.75 199 LEU A C 1
ATOM 1583 O O . LEU A 1 199 ? -6.042 1.292 -12.765 1.00 91.75 199 LEU A O 1
ATOM 1587 N N . TRP A 1 200 ? -8.175 0.671 -12.469 1.00 95.50 200 TRP A N 1
ATOM 1588 C CA . TRP A 1 200 ? -7.848 -0.485 -11.647 1.00 95.50 200 TRP A CA 1
ATOM 1589 C C . TRP A 1 200 ? -7.523 -1.650 -12.579 1.00 95.50 200 TRP A C 1
ATOM 1591 O O . TRP A 1 200 ? -8.225 -1.847 -13.568 1.00 95.50 200 TRP A O 1
ATOM 1601 N N . TRP A 1 201 ? -6.463 -2.394 -12.281 1.00 96.56 201 TRP A N 1
ATOM 1602 C CA . TRP A 1 201 ? -5.981 -3.509 -13.086 1.00 96.56 201 TRP A CA 1
ATOM 1603 C C . TRP A 1 201 ? -6.141 -4.809 -12.289 1.00 96.56 201 TRP A C 1
ATOM 1605 O O . TRP A 1 201 ? -5.267 -5.144 -11.487 1.00 96.56 201 TRP A O 1
ATOM 1615 N N . PRO A 1 202 ? -7.263 -5.533 -12.468 1.00 96.56 202 PRO A N 1
ATOM 1616 C CA . PRO A 1 202 ? -7.548 -6.753 -11.715 1.00 96.56 202 PRO A CA 1
ATOM 1617 C C . PRO A 1 202 ? -6.471 -7.828 -11.873 1.00 96.56 202 PRO A C 1
ATOM 1619 O O . PRO A 1 202 ? -6.147 -8.502 -10.900 1.00 96.56 202 PRO A O 1
ATOM 1622 N N . ASP A 1 203 ? -5.857 -7.943 -13.055 1.00 97.69 203 ASP A N 1
ATOM 1623 C CA . ASP A 1 203 ? -4.819 -8.953 -13.304 1.00 97.69 203 ASP A CA 1
ATOM 1624 C C . ASP A 1 203 ? -3.580 -8.732 -12.429 1.00 97.69 203 ASP A C 1
ATOM 1626 O O . ASP A 1 203 ? -2.923 -9.692 -12.035 1.00 97.69 203 ASP A O 1
ATOM 1630 N N . PHE A 1 204 ? -3.278 -7.480 -12.060 1.00 97.81 204 PHE A N 1
ATOM 1631 C CA . PHE A 1 204 ? -2.212 -7.193 -11.102 1.00 97.81 204 PHE A CA 1
ATOM 1632 C C . PHE A 1 204 ? -2.528 -7.710 -9.699 1.00 97.81 204 PHE A C 1
ATOM 1634 O O . PHE A 1 204 ? -1.644 -8.226 -9.011 1.00 97.81 204 PHE A O 1
ATOM 1641 N N . VAL A 1 205 ? -3.788 -7.611 -9.280 1.00 97.75 205 VAL A N 1
ATOM 1642 C CA . VAL A 1 205 ? -4.238 -8.165 -8.000 1.00 97.75 205 VAL A CA 1
ATOM 1643 C C . VAL A 1 205 ? -4.183 -9.689 -8.043 1.00 97.75 205 VAL A C 1
ATOM 1645 O O . VAL A 1 205 ? -3.523 -10.290 -7.200 1.00 97.75 205 VAL A O 1
ATOM 1648 N N . ALA A 1 206 ? -4.772 -10.298 -9.076 1.00 97.94 206 ALA A N 1
ATOM 1649 C CA . ALA A 1 206 ? -4.794 -11.748 -9.255 1.00 97.94 206 ALA A CA 1
ATOM 1650 C C . ALA A 1 206 ? -3.379 -12.347 -9.317 1.00 97.94 206 ALA A C 1
ATOM 1652 O O . ALA A 1 206 ? -3.117 -13.394 -8.726 1.00 97.94 206 ALA A O 1
ATOM 1653 N N . TYR A 1 207 ? -2.440 -11.664 -9.981 1.00 98.44 207 TYR A N 1
ATOM 1654 C CA . TYR A 1 207 ? -1.038 -12.072 -9.999 1.00 98.44 207 TYR A CA 1
ATOM 1655 C C . TYR A 1 207 ? -0.437 -12.094 -8.591 1.00 98.44 207 TYR A C 1
ATOM 1657 O O . TYR A 1 207 ? 0.176 -13.092 -8.220 1.00 98.44 207 TYR A O 1
ATOM 1665 N N . ASN A 1 208 ? -0.630 -11.032 -7.797 1.00 97.50 208 ASN A N 1
ATOM 1666 C CA . ASN A 1 208 ? -0.130 -10.964 -6.420 1.00 97.50 208 ASN A CA 1
ATOM 1667 C C . ASN A 1 208 ? -0.742 -12.039 -5.515 1.00 97.50 208 ASN A C 1
ATOM 1669 O O . ASN A 1 208 ? -0.011 -12.669 -4.750 1.00 97.50 208 ASN A O 1
ATOM 1673 N N . GLU A 1 209 ? -2.044 -12.292 -5.634 1.00 95.81 209 GLU A N 1
ATOM 1674 C CA . GLU A 1 209 ? -2.731 -13.360 -4.902 1.00 95.81 209 GLU A CA 1
ATOM 1675 C C . GLU A 1 209 ? -2.157 -14.738 -5.255 1.00 95.81 209 GLU A C 1
ATOM 1677 O O . GLU A 1 209 ? -1.791 -15.501 -4.360 1.00 95.81 209 GLU A O 1
ATOM 1682 N N . ALA A 1 210 ? -1.991 -15.033 -6.548 1.00 97.19 210 ALA A N 1
ATOM 1683 C CA . ALA A 1 210 ? -1.509 -16.328 -7.029 1.00 97.19 210 ALA A CA 1
ATOM 1684 C C . ALA A 1 210 ? -0.082 -16.660 -6.564 1.00 97.19 210 ALA A C 1
ATOM 1686 O O . ALA A 1 210 ? 0.242 -17.820 -6.307 1.00 97.19 210 ALA A O 1
ATOM 1687 N N . GLN A 1 211 ? 0.782 -15.651 -6.449 1.00 95.44 211 GLN A N 1
ATOM 1688 C CA . GLN A 1 211 ? 2.169 -15.826 -6.009 1.00 95.44 211 GLN A CA 1
ATOM 1689 C C . GLN A 1 211 ? 2.347 -15.685 -4.479 1.00 95.44 211 GLN A C 1
ATO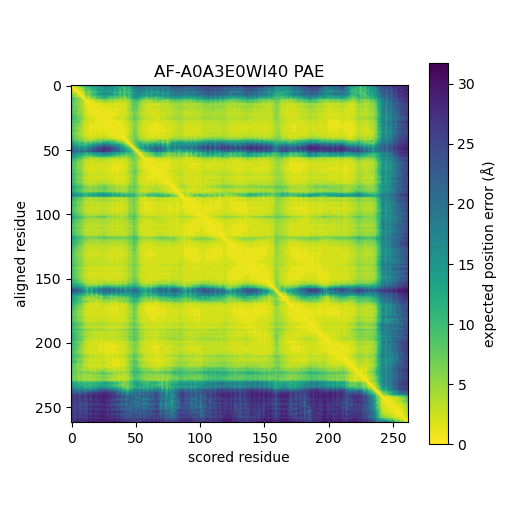M 1691 O O . GLN A 1 211 ? 3.394 -16.057 -3.933 1.00 95.44 211 GLN A O 1
ATOM 1696 N N . GLY A 1 212 ? 1.30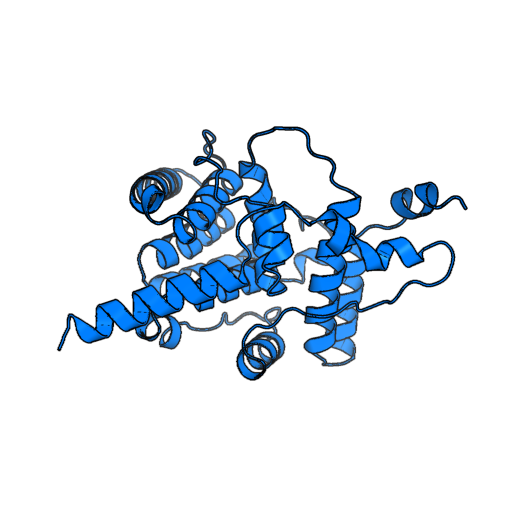3 -15.234 -3.774 1.00 93.25 212 GLY A N 1
ATOM 1697 C CA . GLY A 1 212 ? 1.283 -15.086 -2.320 1.00 93.25 212 GLY A CA 1
ATOM 1698 C C . GLY A 1 212 ? 1.961 -13.811 -1.817 1.00 93.25 212 GLY A C 1
ATOM 1699 O O . GLY A 1 212 ? 2.641 -13.858 -0.794 1.00 93.25 212 GLY A O 1
ATOM 1700 N N . TYR A 1 213 ? 1.796 -12.691 -2.530 1.00 95.06 213 TYR A N 1
ATOM 1701 C CA . TYR A 1 213 ? 2.303 -11.365 -2.148 1.00 95.06 213 TYR A CA 1
ATOM 1702 C C . TYR A 1 213 ? 3.810 -11.343 -1.822 1.00 95.06 213 TYR A C 1
ATOM 1704 O O . TYR A 1 213 ? 4.261 -10.690 -0.885 1.00 95.06 213 TYR A O 1
ATOM 1712 N N . ARG A 1 214 ? 4.620 -12.071 -2.588 1.00 95.38 214 ARG A N 1
ATOM 1713 C CA . ARG A 1 214 ? 6.085 -11.965 -2.611 1.00 95.38 214 ARG A CA 1
ATOM 1714 C C . ARG A 1 214 ? 6.509 -10.653 -3.280 1.00 95.38 214 ARG A C 1
ATOM 1716 O O . ARG A 1 214 ? 5.782 -10.153 -4.149 1.00 95.38 214 ARG A O 1
ATOM 1723 N N . PRO A 1 215 ? 7.669 -10.097 -2.900 1.00 95.56 215 PRO A N 1
ATOM 1724 C CA . PRO A 1 215 ? 8.222 -8.930 -3.570 1.00 95.56 215 PRO A CA 1
ATOM 1725 C C . PRO A 1 215 ? 8.570 -9.225 -5.033 1.00 95.56 215 PRO A C 1
ATOM 1727 O O . PRO A 1 215 ? 8.773 -10.378 -5.423 1.00 95.56 215 PRO A O 1
ATOM 1730 N N . GLY A 1 216 ? 8.629 -8.161 -5.833 1.00 93.50 216 GLY A N 1
ATOM 1731 C CA . GLY A 1 216 ? 9.156 -8.212 -7.196 1.00 93.50 216 GLY A CA 1
ATOM 1732 C C . GLY A 1 216 ? 10.668 -8.417 -7.247 1.00 93.50 216 GLY A C 1
ATOM 1733 O O . GLY A 1 216 ? 11.317 -8.707 -6.245 1.00 93.50 216 GLY A O 1
ATOM 1734 N N . GLN A 1 217 ? 11.221 -8.250 -8.442 1.00 93.25 217 GLN A N 1
ATOM 1735 C CA . GLN A 1 217 ? 12.659 -8.275 -8.702 1.00 93.25 217 GLN A CA 1
ATOM 1736 C C . GLN A 1 217 ? 13.102 -6.979 -9.387 1.00 93.25 217 GLN A C 1
ATOM 1738 O O . GLN A 1 217 ? 12.278 -6.151 -9.783 1.00 93.25 217 GLN A O 1
ATOM 1743 N N . HIS A 1 218 ? 14.413 -6.795 -9.542 1.00 90.62 218 HIS A N 1
ATOM 1744 C CA . HIS A 1 218 ? 14.940 -5.721 -10.376 1.00 90.62 218 HIS A CA 1
ATOM 1745 C C . HIS A 1 218 ? 14.436 -5.876 -11.817 1.00 90.62 218 HIS A C 1
ATOM 1747 O O . HIS A 1 218 ? 14.667 -6.890 -12.468 1.00 90.62 218 HIS A O 1
ATOM 1753 N N . LEU A 1 219 ? 13.751 -4.850 -12.323 1.00 92.06 219 LEU A N 1
ATOM 1754 C CA . LEU A 1 219 ? 13.301 -4.775 -13.712 1.00 92.06 219 LEU A CA 1
ATOM 1755 C C . LEU A 1 219 ? 14.483 -4.527 -14.658 1.00 92.06 219 LEU A C 1
ATOM 1757 O O . LEU A 1 219 ? 14.464 -4.949 -15.811 1.00 92.06 219 LEU A O 1
ATOM 1761 N N . ILE A 1 220 ? 15.489 -3.796 -14.173 1.00 88.25 220 ILE A N 1
ATOM 1762 C CA . ILE A 1 220 ? 16.733 -3.505 -14.879 1.00 88.25 220 ILE A CA 1
ATOM 1763 C C . ILE A 1 220 ? 17.881 -3.876 -13.947 1.00 88.25 220 ILE A C 1
ATOM 1765 O O . ILE A 1 220 ? 17.986 -3.322 -12.852 1.00 88.25 220 ILE A O 1
ATOM 1769 N N . GLU A 1 221 ? 18.745 -4.770 -14.414 1.00 86.75 221 GLU A N 1
ATOM 1770 C CA . GLU A 1 221 ? 20.050 -5.015 -13.809 1.00 86.75 221 GLU A CA 1
ATOM 1771 C C . GLU A 1 221 ? 21.068 -4.063 -14.439 1.00 86.75 221 GLU A C 1
ATOM 1773 O O . GLU A 1 221 ? 21.302 -4.074 -15.651 1.00 86.75 221 GLU A O 1
ATOM 1778 N N . PHE A 1 222 ? 21.655 -3.198 -13.620 1.00 84.12 222 PHE A N 1
ATOM 1779 C CA . PHE A 1 222 ? 22.674 -2.265 -14.078 1.00 84.12 222 PHE A CA 1
ATOM 1780 C C . PHE A 1 222 ? 24.044 -2.940 -14.137 1.00 84.12 222 PHE A C 1
ATOM 1782 O O . PHE A 1 222 ? 24.425 -3.687 -13.239 1.00 84.12 222 PHE A O 1
ATOM 1789 N N . ALA A 1 223 ? 24.813 -2.634 -15.179 1.00 85.00 223 ALA A N 1
ATOM 1790 C CA . ALA A 1 223 ? 26.174 -3.127 -15.361 1.00 85.00 223 ALA A CA 1
ATOM 1791 C C . ALA A 1 223 ? 27.195 -1.979 -15.328 1.00 85.00 223 ALA A C 1
ATOM 1793 O O . ALA A 1 223 ? 26.847 -0.802 -15.466 1.00 85.00 223 ALA A O 1
ATOM 1794 N N . GLY A 1 224 ? 28.475 -2.329 -15.178 1.00 86.31 224 GLY A N 1
ATOM 1795 C CA . GLY A 1 224 ? 29.580 -1.368 -15.176 1.00 86.31 224 GLY A CA 1
ATOM 1796 C C . GLY A 1 224 ? 29.496 -0.387 -14.006 1.00 86.31 224 GLY A C 1
ATOM 1797 O O . GLY A 1 224 ? 29.182 -0.775 -12.888 1.00 86.31 224 GLY A O 1
ATOM 1798 N N . GLU A 1 225 ? 29.748 0.896 -14.265 1.00 80.69 225 GLU A N 1
ATOM 1799 C CA . GLU A 1 225 ? 29.782 1.949 -13.235 1.00 80.69 225 GLU A CA 1
ATOM 1800 C C . GLU A 1 225 ? 28.444 2.175 -12.512 1.00 80.69 225 GLU A C 1
ATOM 1802 O O . GLU A 1 225 ? 28.420 2.837 -11.479 1.00 80.69 225 GLU A O 1
ATOM 1807 N N . LEU A 1 226 ? 27.335 1.641 -13.036 1.00 78.50 226 LEU A N 1
ATOM 1808 C CA . LEU A 1 226 ? 26.009 1.742 -12.425 1.00 78.50 226 LEU A CA 1
ATOM 1809 C C . LEU A 1 226 ? 25.618 0.497 -11.617 1.00 78.50 226 LEU A C 1
ATOM 1811 O O . LEU A 1 226 ? 24.517 0.473 -11.077 1.00 78.50 226 LEU A O 1
ATOM 1815 N N . SER A 1 227 ? 26.479 -0.523 -11.502 1.00 84.25 227 SER A N 1
ATOM 1816 C CA . SER A 1 227 ? 26.137 -1.778 -10.811 1.00 84.25 227 SER A CA 1
ATOM 1817 C C . SER A 1 227 ? 25.696 -1.572 -9.359 1.00 84.25 227 SER A C 1
ATOM 1819 O O . SER A 1 227 ? 24.843 -2.304 -8.872 1.00 84.25 227 SER A O 1
ATOM 1821 N N . PHE A 1 228 ? 26.195 -0.523 -8.699 1.00 75.44 228 PHE A N 1
ATOM 1822 C CA . PHE A 1 228 ? 25.805 -0.153 -7.337 1.00 75.44 228 PHE A CA 1
ATOM 1823 C C . PHE A 1 228 ? 24.300 0.154 -7.185 1.00 75.44 228 PHE A C 1
ATOM 1825 O O . PHE A 1 228 ? 23.774 0.111 -6.077 1.00 75.44 228 PHE A O 1
ATOM 1832 N N . MET A 1 229 ? 23.586 0.445 -8.281 1.00 77.31 229 MET A N 1
ATOM 1833 C CA . MET A 1 229 ? 22.127 0.621 -8.291 1.00 77.31 229 MET A CA 1
ATOM 1834 C C . MET A 1 229 ? 21.368 -0.678 -7.992 1.00 77.31 229 MET A C 1
ATOM 1836 O O . MET A 1 229 ? 20.206 -0.624 -7.585 1.00 77.31 229 MET A O 1
ATOM 1840 N N . ASN A 1 230 ? 22.007 -1.832 -8.203 1.00 80.62 230 ASN A N 1
ATOM 1841 C CA . ASN A 1 230 ? 21.455 -3.137 -7.847 1.00 80.62 230 ASN A CA 1
ATOM 1842 C C . ASN A 1 230 ? 21.595 -3.401 -6.338 1.00 80.62 230 ASN A C 1
ATOM 1844 O O . ASN A 1 230 ? 20.761 -4.081 -5.755 1.00 80.62 230 ASN A O 1
ATOM 1848 N N . ASP A 1 231 ? 22.598 -2.800 -5.688 1.00 74.75 231 ASP A N 1
ATOM 1849 C CA . ASP A 1 231 ? 22.949 -3.058 -4.283 1.00 74.75 231 ASP A CA 1
ATOM 1850 C C . ASP A 1 231 ? 22.246 -2.114 -3.291 1.00 74.75 231 ASP A C 1
ATOM 1852 O O . ASP A 1 231 ? 22.581 -2.078 -2.107 1.00 74.75 231 ASP A O 1
ATOM 1856 N N . ALA A 1 232 ? 21.258 -1.337 -3.745 1.00 68.69 232 ALA A N 1
ATOM 1857 C CA . ALA A 1 232 ? 20.510 -0.407 -2.895 1.00 68.69 232 ALA A CA 1
ATOM 1858 C C . ALA A 1 232 ? 19.893 -1.105 -1.661 1.00 68.69 232 ALA A C 1
ATOM 1860 O O . ALA A 1 232 ? 19.790 -0.514 -0.588 1.00 68.69 232 ALA A O 1
ATOM 1861 N N . GLU A 1 233 ? 19.566 -2.396 -1.771 1.00 64.50 233 GLU A N 1
ATOM 1862 C CA . GLU A 1 233 ? 19.092 -3.212 -0.648 1.00 64.50 233 GLU A CA 1
ATOM 1863 C C . GLU A 1 233 ? 20.087 -3.337 0.499 1.00 64.50 233 GLU A C 1
ATOM 1865 O O . GLU A 1 233 ? 19.685 -3.209 1.654 1.00 64.50 233 GLU A O 1
ATOM 1870 N N . ALA A 1 234 ? 21.377 -3.501 0.201 1.00 63.91 234 ALA A N 1
ATOM 1871 C CA . ALA A 1 234 ? 22.420 -3.548 1.222 1.00 63.91 234 ALA A CA 1
ATOM 1872 C C . ALA A 1 234 ? 22.526 -2.210 1.977 1.00 63.91 234 ALA A C 1
ATOM 1874 O O . ALA A 1 234 ? 22.930 -2.165 3.135 1.00 63.91 234 ALA A O 1
ATOM 1875 N N . MET A 1 235 ? 22.105 -1.110 1.345 1.00 61.25 235 MET A N 1
ATOM 1876 C CA . MET A 1 235 ? 22.024 0.210 1.974 1.00 61.25 235 MET A CA 1
ATOM 1877 C C . MET A 1 235 ? 20.744 0.397 2.818 1.00 61.25 235 MET A C 1
ATOM 1879 O O . MET A 1 235 ? 20.638 1.389 3.538 1.00 61.25 235 MET A O 1
ATOM 1883 N N . MET A 1 236 ? 19.763 -0.515 2.723 1.00 64.56 236 MET A N 1
ATOM 1884 C CA . MET A 1 236 ? 18.530 -0.540 3.532 1.00 64.56 236 MET A CA 1
ATOM 1885 C C . MET A 1 236 ? 18.629 -1.458 4.756 1.00 64.56 236 MET A C 1
ATOM 1887 O O . MET A 1 236 ? 17.665 -1.538 5.518 1.00 64.56 236 MET A O 1
ATOM 1891 N N . GLU A 1 237 ? 19.759 -2.145 4.966 1.00 51.69 237 GLU A N 1
ATOM 1892 C CA . GLU A 1 237 ? 19.987 -2.978 6.150 1.00 51.69 237 GLU A CA 1
ATOM 1893 C C . GLU A 1 237 ? 20.052 -2.122 7.423 1.00 51.69 237 GLU A C 1
ATOM 1895 O O . GLU A 1 237 ? 21.110 -1.749 7.931 1.00 51.69 237 GLU A O 1
ATOM 1900 N N . VAL A 1 238 ? 18.884 -1.826 7.983 1.00 50.50 238 VAL A N 1
ATOM 1901 C CA . VAL A 1 238 ? 18.763 -1.398 9.370 1.00 50.50 238 VAL A CA 1
ATOM 1902 C C . VAL A 1 238 ? 18.820 -2.668 10.216 1.00 50.50 238 VAL A C 1
ATOM 1904 O O . VAL A 1 238 ? 17.938 -3.519 10.116 1.00 50.50 238 VAL A O 1
ATOM 1907 N N . LYS A 1 239 ? 19.863 -2.836 11.040 1.00 39.06 239 LYS A N 1
ATOM 1908 C CA . LYS A 1 239 ? 19.936 -3.952 11.997 1.00 39.06 239 LYS A CA 1
ATOM 1909 C C . LYS A 1 239 ? 18.784 -3.862 13.005 1.00 39.06 239 LYS A C 1
ATOM 1911 O O . LYS A 1 239 ? 18.902 -3.169 14.011 1.00 39.06 239 LYS A O 1
ATOM 1916 N N . HIS A 1 240 ? 17.726 -4.625 12.763 1.00 45.66 240 HIS A N 1
ATOM 1917 C CA . HIS A 1 240 ? 16.699 -5.013 13.729 1.00 45.66 240 HIS A CA 1
ATOM 1918 C C . HIS A 1 240 ? 16.352 -6.495 13.508 1.00 45.66 240 HIS A C 1
ATOM 1920 O O . HIS A 1 240 ? 16.620 -7.013 12.422 1.00 45.66 240 HIS A O 1
ATOM 1926 N N . GLU A 1 241 ? 15.827 -7.179 14.536 1.00 48.00 241 GLU A N 1
ATOM 1927 C CA . GLU A 1 241 ? 15.411 -8.595 14.472 1.00 48.00 241 GLU A CA 1
ATOM 1928 C C . GLU A 1 241 ? 14.674 -8.865 13.156 1.00 48.00 241 GLU A C 1
ATOM 1930 O O . GLU A 1 241 ? 13.770 -8.123 12.765 1.00 48.00 241 GLU A O 1
ATOM 1935 N N . SER A 1 242 ? 15.139 -9.856 12.403 1.00 49.88 242 SER A N 1
ATOM 1936 C CA . SER A 1 242 ? 14.812 -9.982 10.987 1.00 49.88 242 SER A CA 1
ATOM 1937 C C . SER A 1 242 ? 13.305 -10.161 10.768 1.00 49.88 242 SER A C 1
ATOM 1939 O O . SER A 1 242 ? 12.602 -10.808 11.548 1.00 49.88 242 SER A O 1
ATOM 1941 N N . ALA A 1 243 ? 12.783 -9.660 9.643 1.00 50.28 243 ALA A N 1
ATOM 1942 C CA . ALA A 1 243 ? 11.388 -9.885 9.250 1.00 50.28 243 ALA A CA 1
ATOM 1943 C C . ALA A 1 243 ? 11.003 -11.382 9.237 1.00 50.28 243 ALA A C 1
ATOM 1945 O O . ALA A 1 243 ? 9.841 -11.729 9.454 1.00 50.28 243 ALA A O 1
ATOM 1946 N N . ALA A 1 244 ? 11.969 -12.282 9.029 1.00 49.16 244 ALA A N 1
ATOM 1947 C CA . ALA A 1 244 ? 11.787 -13.726 9.138 1.00 49.16 244 ALA A CA 1
ATOM 1948 C C . ALA A 1 244 ? 11.556 -14.193 10.588 1.00 49.16 244 ALA A C 1
ATOM 1950 O O . ALA A 1 244 ? 10.648 -14.992 10.828 1.00 49.16 244 ALA A O 1
ATOM 1951 N N . GLU A 1 245 ? 12.319 -13.673 11.550 1.00 53.09 245 GLU A N 1
ATOM 1952 C CA . GLU A 1 245 ? 12.175 -13.976 12.980 1.00 53.09 245 GLU A CA 1
ATOM 1953 C C . GLU A 1 245 ? 10.833 -13.475 13.522 1.00 53.09 245 GLU A C 1
ATOM 1955 O O . GLU A 1 245 ? 10.113 -14.237 14.169 1.00 53.09 245 GLU A O 1
ATOM 1960 N N . MET A 1 246 ? 10.418 -12.267 13.131 1.00 51.88 246 MET A N 1
ATOM 1961 C CA . MET A 1 246 ? 9.123 -11.703 13.526 1.00 51.88 246 MET A CA 1
ATOM 1962 C C . MET A 1 246 ? 7.934 -12.416 12.861 1.00 51.88 246 MET A C 1
ATOM 1964 O O . MET A 1 246 ? 6.914 -12.656 13.504 1.00 51.88 246 MET A O 1
ATOM 1968 N N . ARG A 1 247 ? 8.038 -12.830 11.585 1.00 54.47 247 ARG A N 1
ATOM 1969 C CA . ARG A 1 247 ? 7.014 -13.682 10.938 1.00 54.47 247 ARG A CA 1
ATOM 1970 C C . ARG A 1 247 ? 6.911 -15.046 11.621 1.00 54.47 247 ARG A C 1
ATOM 1972 O O . ARG A 1 247 ? 5.814 -15.595 11.736 1.00 54.47 247 ARG A O 1
ATOM 1979 N N . ALA A 1 248 ? 8.037 -15.602 12.068 1.00 58.91 248 ALA A N 1
ATOM 1980 C CA . ALA A 1 248 ? 8.064 -16.844 12.829 1.00 58.91 248 ALA A CA 1
ATOM 1981 C C . ALA A 1 248 ? 7.467 -16.668 14.233 1.00 58.91 248 ALA A C 1
ATOM 1983 O O . ALA A 1 248 ? 6.845 -17.593 14.751 1.00 58.91 248 ALA A O 1
ATOM 1984 N N . GLU A 1 249 ? 7.627 -15.502 14.853 1.00 54.09 249 GLU A N 1
ATOM 1985 C CA . GLU A 1 249 ? 7.023 -15.167 16.143 1.00 54.09 249 GLU A CA 1
ATOM 1986 C C . GLU A 1 249 ? 5.512 -14.925 16.034 1.00 54.09 249 GLU A C 1
ATOM 1988 O O . GLU A 1 249 ? 4.748 -15.553 16.762 1.00 54.09 249 GLU A O 1
ATOM 1993 N N . ALA A 1 250 ? 5.053 -14.146 15.051 1.00 52.69 250 ALA A N 1
ATOM 1994 C CA . ALA A 1 250 ? 3.629 -13.938 14.786 1.00 52.69 250 ALA A CA 1
ATOM 1995 C C . ALA A 1 250 ? 2.907 -15.257 14.454 1.00 52.69 250 ALA A C 1
ATOM 1997 O O . ALA A 1 250 ? 1.818 -15.522 14.964 1.00 52.69 250 ALA A O 1
ATOM 1998 N N . ARG A 1 251 ? 3.538 -16.141 13.664 1.00 60.41 251 ARG A N 1
ATOM 1999 C CA . ARG A 1 251 ? 3.021 -17.501 13.423 1.00 60.41 251 ARG A CA 1
ATOM 2000 C C . ARG A 1 251 ? 2.986 -18.334 14.703 1.00 60.41 251 ARG A C 1
ATOM 2002 O O . ARG A 1 251 ? 2.011 -19.045 14.925 1.00 60.41 251 ARG A O 1
ATOM 2009 N N . ARG A 1 252 ? 4.015 -18.256 15.554 1.00 62.88 252 ARG A N 1
ATOM 2010 C CA . ARG A 1 252 ? 4.037 -18.953 16.853 1.00 62.88 252 ARG A CA 1
ATOM 2011 C C . ARG A 1 252 ? 2.921 -18.463 17.778 1.00 62.88 252 ARG A C 1
ATOM 2013 O O . ARG A 1 252 ? 2.219 -19.296 18.344 1.00 62.88 252 ARG A O 1
ATOM 2020 N N . ALA A 1 253 ? 2.709 -17.152 17.872 1.00 53.34 253 ALA A N 1
ATOM 2021 C CA . ALA A 1 253 ? 1.627 -16.550 18.649 1.00 53.34 253 ALA A CA 1
ATOM 2022 C C . ALA A 1 253 ? 0.238 -16.967 18.126 1.00 53.34 253 ALA A C 1
ATOM 2024 O O . ALA A 1 253 ? -0.628 -17.345 18.913 1.00 53.34 253 ALA A O 1
ATOM 2025 N N . TYR A 1 254 ? 0.056 -16.998 16.801 1.00 62.69 254 TYR A N 1
ATOM 2026 C CA . TYR A 1 254 ? -1.166 -17.478 16.148 1.00 62.69 254 TYR A CA 1
ATOM 2027 C C . TYR A 1 254 ? -1.477 -18.952 16.465 1.00 62.69 254 TYR A C 1
ATOM 2029 O O . TYR A 1 254 ? -2.602 -19.297 16.811 1.00 62.69 254 TYR A O 1
ATOM 2037 N N . TYR A 1 255 ? -0.488 -19.847 16.405 1.00 62.16 255 TYR A N 1
ATOM 2038 C CA . TYR A 1 255 ? -0.725 -21.257 16.740 1.00 62.16 255 TYR A CA 1
ATOM 2039 C C . TYR A 1 255 ? -0.909 -21.502 18.245 1.00 62.16 255 TYR A C 1
ATOM 2041 O O . TYR A 1 255 ? -1.591 -22.453 18.632 1.00 62.16 255 TYR A O 1
ATOM 2049 N N . ALA A 1 256 ? -0.331 -20.659 19.103 1.00 60.12 256 ALA A N 1
ATOM 2050 C CA . ALA A 1 256 ? -0.542 -20.724 20.546 1.00 60.12 256 ALA A CA 1
ATOM 2051 C C . ALA A 1 256 ? -1.971 -20.310 20.943 1.00 60.12 256 ALA A C 1
ATOM 2053 O O . ALA A 1 256 ? -2.561 -20.942 21.819 1.00 60.12 256 ALA A O 1
ATOM 2054 N N . SER A 1 257 ? -2.564 -19.313 20.275 1.00 59.59 257 SER A N 1
ATOM 2055 C CA . SER A 1 257 ? -3.949 -18.897 20.545 1.00 59.59 257 SER A CA 1
ATOM 2056 C C . SER A 1 257 ? -4.977 -19.957 20.130 1.00 59.59 257 SER A C 1
ATOM 2058 O O . SER A 1 257 ? -5.980 -20.141 20.820 1.00 59.59 257 SER A O 1
ATOM 2060 N N . LEU A 1 258 ? -4.697 -20.726 19.073 1.00 60.03 258 LEU A N 1
ATOM 2061 C CA . LEU A 1 258 ? -5.536 -21.849 18.643 1.00 60.03 258 LEU A CA 1
ATOM 2062 C C . LEU A 1 258 ? -5.555 -23.007 19.654 1.00 60.03 258 LEU A C 1
ATOM 2064 O O . LEU A 1 258 ? -6.595 -23.629 19.832 1.00 60.03 258 LEU A O 1
ATOM 2068 N N . LYS A 1 259 ? -4.438 -23.274 20.346 1.00 62.81 259 LYS A N 1
ATOM 2069 C CA . LYS A 1 259 ? -4.352 -24.320 21.387 1.00 62.81 259 LYS A CA 1
ATOM 2070 C C . LYS A 1 259 ? -5.016 -23.944 22.710 1.00 62.81 259 LYS A C 1
ATOM 2072 O O . LYS A 1 259 ? -5.368 -24.829 23.474 1.00 62.81 259 LYS A O 1
ATOM 2077 N N . ASN A 1 260 ? -5.162 -22.650 22.985 1.00 51.47 260 ASN A N 1
ATOM 2078 C CA . ASN A 1 260 ? -5.831 -22.153 24.191 1.00 51.47 260 ASN A CA 1
ATOM 2079 C C . ASN A 1 260 ? -7.344 -21.955 23.991 1.00 51.47 260 ASN A C 1
ATOM 2081 O O . ASN A 1 260 ? -8.037 -21.572 24.929 1.00 51.47 260 ASN A O 1
ATOM 2085 N N . SER A 1 261 ? -7.841 -22.188 22.772 1.00 48.88 261 SER A N 1
ATOM 2086 C CA . SER A 1 261 ? -9.255 -22.053 22.390 1.00 48.88 261 SER A CA 1
ATOM 2087 C C . SER A 1 261 ? -9.941 -23.413 22.171 1.00 48.88 261 SER A C 1
ATOM 2089 O O . SER A 1 261 ? -11.056 -23.464 21.655 1.00 48.88 261 SER A O 1
ATOM 2091 N N . SER A 1 262 ? -9.264 -24.502 22.548 1.00 44.12 262 SER A N 1
ATOM 2092 C CA . SER A 1 262 ? -9.710 -25.902 22.514 1.00 44.12 262 SER A CA 1
ATOM 2093 C C . SER A 1 262 ? -9.625 -26.504 23.906 1.00 44.12 262 SER A C 1
ATOM 2095 O O . SER A 1 262 ? -10.577 -27.205 24.302 1.00 44.12 262 SER A O 1
#

Sequence (262 aa):
MQARDFFVHFQARGFLCFGYIYALIKNDPKILLDTIYSYNRYNQVVYWDTGYDHGGFAWKVLIGYAGNDDTYIDFMLPRSLPLSDGRVVCHIATDCILALRNPELRDRAIDSAERFLGNKRTNNDRATVSTLLSVLKDDGAAFSEGLQKAVATHRQAKGSYQRGIGKLMPLFGYGMLAVAQRYLSAAEYARVDQPKHALWWPDFVAYNEAQGYRPGQHLIEFAGELSFMNDAEAMMEVKHESAAEMRAEARRAYYASLKNSS

Secondary structure (DSSP, 8-state):
--HHHHHHH--HHHHHHHHHHHHHHHT-HHHHHHHHHHHHHHHHHT----S--GGG-HHHHHHHHHTT-HHHHHHHS-TTPPPPS--SHHHHHHHHHHHHH-GGGHHHHHHHHHHHHHS---HHHHHHHHHHHHHHTT-HHHHHHHHHHHHHHGGG--STT-SGGGGG--HHHHHHHHHHHHHS-HHHHTTPPPP--TT--HHHHHHHHHHTS-----SS---GGGGGGTGGGGGG---SS-HHHHHHHHHHHHHHHHHT--

Mean predicted aligned error: 8.31 Å